Protein AF-0000000080777180 (afdb_homodimer)

Structure (mmCIF, N/CA/C/O backbone):
data_AF-0000000080777180-model_v1
#
loop_
_entity.id
_entity.type
_entity.pdbx_description
1 polymer 'Osmotically inducible protein C'
#
loop_
_atom_site.group_PDB
_atom_site.id
_atom_site.type_symbol
_atom_site.label_atom_id
_atom_site.label_alt_id
_atom_site.label_comp_id
_atom_site.label_asym_id
_atom_site.label_entity_id
_atom_site.label_seq_id
_atom_site.pdbx_PDB_ins_code
_atom_site.Cartn_x
_atom_site.Cartn_y
_atom_site.Cartn_z
_atom_site.occupancy
_atom_site.B_iso_or_equiv
_atom_site.auth_seq_id
_atom_site.auth_comp_id
_atom_site.auth_asym_id
_atom_site.auth_atom_id
_atom_site.pdbx_PDB_model_num
ATOM 1 N N . MET A 1 1 ? 27.5 4.379 0.582 1 30.62 1 MET A N 1
ATOM 2 C CA . MET A 1 1 ? 26.25 3.637 0.702 1 30.62 1 MET A CA 1
ATOM 3 C C . MET A 1 1 ? 26.5 2.195 1.127 1 30.62 1 MET A C 1
ATOM 5 O O . MET A 1 1 ? 27.203 1.454 0.431 1 30.62 1 MET A O 1
ATOM 9 N N . ASN A 1 2 ? 26.734 1.901 2.256 1 38.19 2 ASN A N 1
ATOM 10 C CA . ASN A 1 2 ? 27.078 0.591 2.791 1 38.19 2 ASN A CA 1
ATOM 11 C C . ASN A 1 2 ? 26.094 -0.483 2.338 1 38.19 2 ASN A C 1
ATOM 13 O O . ASN A 1 2 ? 24.938 -0.489 2.762 1 38.19 2 ASN A O 1
ATOM 17 N N . ASP A 1 3 ? 26.312 -0.968 1.176 1 48.16 3 ASP A N 1
ATOM 18 C CA . ASP A 1 3 ? 25.562 -1.993 0.448 1 48.16 3 ASP A CA 1
ATOM 19 C C . ASP A 1 3 ? 25.547 -3.311 1.219 1 48.16 3 ASP A C 1
ATOM 21 O O . ASP A 1 3 ? 26.516 -4.07 1.18 1 48.16 3 ASP A O 1
ATOM 25 N N . ASP A 1 4 ? 25.078 -3.217 2.43 1 57.56 4 ASP A N 1
ATOM 26 C CA . ASP A 1 4 ? 24.875 -4.48 3.135 1 57.56 4 ASP A CA 1
ATOM 27 C C . ASP A 1 4 ? 23.906 -5.387 2.375 1 57.56 4 ASP A C 1
ATOM 29 O O . ASP A 1 4 ? 22.797 -4.98 2.053 1 57.56 4 ASP A O 1
ATOM 33 N N . ILE A 1 5 ? 24.484 -6.402 1.838 1 66.94 5 ILE A N 1
ATOM 34 C CA . ILE A 1 5 ? 23.797 -7.383 1.009 1 66.94 5 ILE A CA 1
ATOM 35 C C . ILE A 1 5 ? 22.516 -7.84 1.709 1 66.94 5 ILE A C 1
ATOM 37 O O . ILE A 1 5 ? 21.594 -8.352 1.064 1 66.94 5 ILE A O 1
ATOM 41 N N . ASN A 1 6 ? 22.438 -7.488 2.979 1 80.31 6 ASN A N 1
ATOM 42 C CA . ASN A 1 6 ? 21.297 -7.988 3.758 1 80.31 6 ASN A CA 1
ATOM 43 C C . ASN A 1 6 ? 20.219 -6.922 3.92 1 80.31 6 ASN A C 1
ATOM 45 O O . ASN A 1 6 ? 19.203 -7.156 4.578 1 80.31 6 ASN A O 1
ATOM 49 N N . SER A 1 7 ? 20.516 -5.801 3.342 1 87.12 7 SER A N 1
ATOM 50 C CA . SER A 1 7 ? 19.516 -4.734 3.459 1 87.12 7 SER A CA 1
ATOM 51 C C . SER A 1 7 ? 19.438 -3.916 2.174 1 87.12 7 SER A C 1
ATOM 53 O O . SER A 1 7 ? 20.422 -3.791 1.444 1 87.12 7 SER A O 1
ATOM 55 N N . PHE A 1 8 ? 18.25 -3.465 1.866 1 91.31 8 PHE A N 1
ATOM 56 C CA . PHE A 1 8 ? 17.984 -2.578 0.738 1 91.31 8 PHE A CA 1
ATOM 57 C C . PHE A 1 8 ? 17.172 -1.37 1.177 1 91.31 8 PHE A C 1
ATOM 59 O O . PHE A 1 8 ? 16.219 -1.505 1.947 1 91.31 8 PHE A O 1
ATOM 66 N N . GLN A 1 9 ? 17.656 -0.182 0.767 1 95.06 9 GLN A N 1
ATOM 67 C CA . GLN A 1 9 ? 16.938 1.044 1.114 1 95.06 9 GLN A CA 1
ATOM 68 C C . GLN A 1 9 ? 16.438 1.759 -0.136 1 95.06 9 GLN A C 1
ATOM 70 O O . GLN A 1 9 ? 17.125 1.794 -1.158 1 95.06 9 GLN A O 1
ATOM 75 N N . LYS A 1 10 ? 15.336 2.277 -0.07 1 96.12 10 LYS A N 1
ATOM 76 C CA . LYS A 1 10 ? 14.734 3.084 -1.127 1 96.12 10 LYS A CA 1
ATOM 77 C C . LYS A 1 10 ? 14.133 4.367 -0.562 1 96.12 10 LYS A C 1
ATOM 79 O O . LYS A 1 10 ? 13.523 4.355 0.505 1 96.12 10 LYS A O 1
ATOM 84 N N . ASN A 1 11 ? 14.289 5.445 -1.334 1 98 11 ASN A N 1
ATOM 85 C CA . ASN A 1 11 ? 13.828 6.75 -0.869 1 98 11 ASN A CA 1
ATOM 86 C C . ASN A 1 11 ? 12.703 7.293 -1.745 1 98 11 ASN A C 1
ATOM 88 O O . ASN A 1 11 ? 12.695 7.07 -2.957 1 98 11 ASN A O 1
ATOM 92 N N . PHE A 1 12 ? 11.797 8.008 -1.146 1 98.75 12 PHE A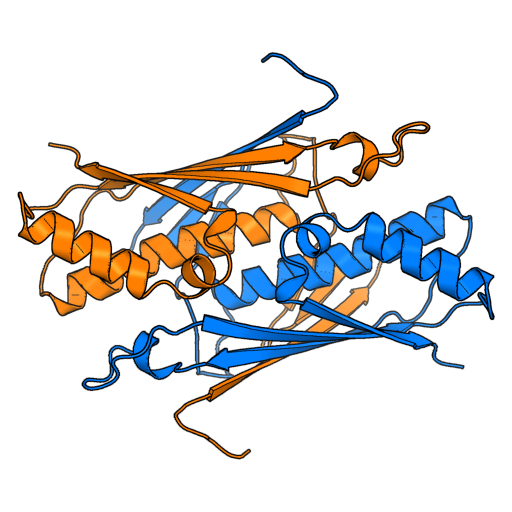 N 1
ATOM 93 C CA . PHE A 1 12 ? 10.695 8.68 -1.813 1 98.75 12 PHE A CA 1
ATOM 94 C C . PHE A 1 12 ? 10.539 10.109 -1.294 1 98.75 12 PHE A C 1
ATOM 96 O O . PHE A 1 12 ? 11.039 10.438 -0.219 1 98.75 12 PHE A O 1
ATOM 103 N N . ARG A 1 13 ? 9.883 10.875 -2.09 1 98.81 13 ARG A N 1
ATOM 104 C CA . ARG A 1 13 ? 9.539 12.242 -1.716 1 98.81 13 ARG A CA 1
ATOM 105 C C . ARG A 1 13 ? 8.102 12.57 -2.092 1 98.81 13 ARG A C 1
ATOM 107 O O . ARG A 1 13 ? 7.605 12.109 -3.127 1 98.81 13 ARG A O 1
ATOM 114 N N . ALA A 1 14 ? 7.406 13.273 -1.201 1 98.94 14 ALA A N 1
ATOM 115 C CA . ALA A 1 14 ? 6.051 13.711 -1.524 1 98.94 14 ALA A CA 1
ATOM 116 C C . ALA A 1 14 ? 5.871 15.195 -1.225 1 98.94 14 ALA A C 1
ATOM 118 O O . ALA A 1 14 ? 6.398 15.703 -0.231 1 98.94 14 ALA A O 1
ATOM 119 N N . ILE A 1 15 ? 5.129 15.867 -2.092 1 98.81 15 ILE A N 1
ATOM 120 C CA . ILE A 1 15 ? 4.828 17.281 -1.889 1 98.81 15 ILE A CA 1
ATOM 121 C C . ILE A 1 15 ? 3.365 17.547 -2.24 1 98.81 15 ILE A C 1
ATOM 123 O O . ILE A 1 15 ? 2.715 16.734 -2.896 1 98.81 15 ILE A O 1
ATOM 127 N N . VAL A 1 16 ? 2.904 18.656 -1.721 1 98.19 16 VAL A N 1
ATOM 128 C CA . VAL A 1 16 ? 1.581 19.125 -2.109 1 98.19 16 VAL A CA 1
ATOM 129 C C . VAL A 1 16 ? 1.71 20.172 -3.217 1 98.19 16 VAL A C 1
ATOM 131 O O . VAL A 1 16 ? 2.482 21.125 -3.094 1 98.19 16 VAL A O 1
ATOM 134 N N . SER A 1 17 ? 1.093 19.938 -4.289 1 94.31 17 SER A N 1
ATOM 135 C CA . SER A 1 17 ? 1.019 20.875 -5.406 1 94.31 17 SER A CA 1
ATOM 136 C C . SER A 1 17 ? -0.418 21.047 -5.883 1 94.31 17 SER A C 1
ATOM 138 O O . SER A 1 17 ? -1.038 20.094 -6.371 1 94.31 17 SER A O 1
ATOM 140 N N . ASP A 1 18 ? -1.025 22.297 -5.836 1 88.38 18 ASP A N 1
ATOM 141 C CA . ASP A 1 18 ? -2.389 22.609 -6.254 1 88.38 18 ASP A CA 1
ATOM 142 C C . ASP A 1 18 ? -3.391 21.656 -5.625 1 88.38 18 ASP A C 1
ATOM 144 O O . ASP A 1 18 ? -4.191 21.031 -6.328 1 88.38 18 ASP A O 1
ATOM 148 N N . ASP A 1 19 ? -3.309 21.297 -4.457 1 86.12 19 ASP A N 1
ATOM 149 C CA . ASP A 1 19 ? -4.215 20.516 -3.629 1 86.12 19 ASP A CA 1
ATOM 150 C C . ASP A 1 19 ? -4.07 19.016 -3.926 1 86.12 19 ASP A C 1
ATOM 152 O O . ASP A 1 19 ? -4.906 18.219 -3.514 1 86.12 19 ASP A O 1
ATOM 156 N N . LEU A 1 20 ? -3.107 18.672 -4.785 1 95 20 LEU A N 1
ATOM 157 C CA . LEU A 1 20 ? -2.742 17.297 -5.062 1 95 20 LEU A CA 1
ATOM 158 C C . LEU A 1 20 ? -1.464 16.906 -4.324 1 95 20 LEU A C 1
ATOM 160 O O . LEU A 1 20 ? -0.594 17.75 -4.098 1 95 20 LEU A O 1
ATOM 164 N N . VAL A 1 21 ? -1.487 15.672 -3.854 1 98.69 21 VAL A N 1
ATOM 165 C CA . VAL A 1 21 ? -0.222 15.148 -3.354 1 98.69 21 VAL A CA 1
ATOM 166 C C . VAL A 1 21 ? 0.527 14.445 -4.484 1 98.69 21 VAL A C 1
ATOM 168 O O . VAL A 1 21 ? -0.012 13.539 -5.125 1 98.69 21 VAL A O 1
ATOM 171 N N . LYS A 1 22 ? 1.707 14.961 -4.809 1 98.81 22 LYS A N 1
ATOM 172 C CA . LYS A 1 22 ? 2.586 14.273 -5.746 1 98.81 22 LYS A CA 1
ATOM 173 C C . LYS A 1 22 ? 3.633 13.438 -5.012 1 98.81 22 LYS A C 1
ATOM 175 O O . LYS A 1 22 ? 4.391 13.969 -4.195 1 98.81 22 LYS A O 1
ATOM 180 N N . VAL A 1 23 ? 3.668 12.125 -5.23 1 98.94 23 VAL A N 1
ATOM 181 C CA . VAL A 1 23 ? 4.652 11.234 -4.621 1 98.94 23 VAL A CA 1
ATOM 182 C C . VAL A 1 23 ? 5.703 10.844 -5.656 1 98.94 23 VAL A C 1
ATOM 184 O O . VAL A 1 23 ? 5.367 10.336 -6.727 1 98.94 23 VAL A O 1
ATOM 187 N N . TYR A 1 24 ? 6.949 11.047 -5.336 1 98.75 24 TYR A N 1
ATOM 188 C CA . TYR A 1 24 ? 8.07 10.805 -6.234 1 98.75 24 TYR A CA 1
ATOM 189 C C . TYR A 1 24 ? 8.867 9.586 -5.801 1 98.75 24 TYR A C 1
ATOM 191 O O . TYR A 1 24 ? 9.227 9.453 -4.629 1 98.75 24 TYR A O 1
ATOM 199 N N . ASN A 1 25 ? 9.078 8.711 -6.805 1 98.06 25 ASN A N 1
ATOM 200 C CA . ASN A 1 25 ? 10.195 7.793 -6.641 1 98.06 25 ASN A CA 1
ATOM 201 C C . ASN A 1 25 ? 11.484 8.367 -7.219 1 98.06 25 ASN A C 1
ATOM 203 O O . ASN A 1 25 ? 11.656 9.586 -7.277 1 98.06 25 ASN A O 1
ATOM 207 N N . GLU A 1 26 ? 12.453 7.566 -7.621 1 96.69 26 GLU A N 1
ATOM 208 C CA . GLU A 1 26 ? 13.742 8.086 -8.07 1 96.69 26 GLU A CA 1
ATOM 209 C C . GLU A 1 26 ? 13.617 8.773 -9.43 1 96.69 26 GLU A C 1
ATOM 211 O O . GLU A 1 26 ? 14.438 9.633 -9.773 1 96.69 26 GLU A O 1
ATOM 216 N N . LYS A 1 27 ? 12.562 8.422 -10.141 1 97.31 27 LYS A N 1
ATOM 217 C CA . LYS A 1 27 ? 12.57 8.82 -11.547 1 97.31 27 LYS A CA 1
ATOM 218 C C . LYS A 1 27 ? 11.273 9.523 -11.93 1 97.31 27 LYS A C 1
ATOM 220 O O . LYS A 1 27 ? 11.266 10.383 -12.812 1 97.31 27 LYS A O 1
ATOM 225 N N . SER A 1 28 ? 10.242 9.234 -11.266 1 98.38 28 SER A N 1
ATOM 226 C CA . SER A 1 28 ? 8.93 9.719 -11.68 1 98.38 28 SER A CA 1
ATOM 227 C C . SER A 1 28 ? 8.039 9.992 -10.477 1 98.38 28 SER A C 1
ATOM 229 O O . SER A 1 28 ? 8.477 9.867 -9.328 1 98.38 28 SER A O 1
ATOM 231 N N . CYS A 1 29 ? 6.758 10.484 -10.734 1 98.44 29 CYS A N 1
ATOM 232 C CA . CYS A 1 29 ? 5.824 10.734 -9.641 1 98.44 29 CYS A CA 1
ATOM 233 C C . CYS A 1 29 ? 4.41 10.305 -10.016 1 98.44 29 CYS A C 1
ATOM 235 O O . CYS A 1 29 ? 4.129 10.055 -11.188 1 98.44 29 CYS A O 1
ATOM 237 N N . ILE A 1 30 ? 3.602 10.094 -9.023 1 98.44 30 ILE A N 1
ATOM 238 C CA . ILE A 1 30 ? 2.172 9.883 -9.227 1 98.44 30 ILE A CA 1
ATOM 239 C C . ILE A 1 30 ? 1.382 10.906 -8.414 1 98.44 30 ILE A C 1
ATOM 241 O O . ILE A 1 30 ? 1.791 11.289 -7.312 1 98.44 30 ILE A O 1
ATOM 245 N N . PRO A 1 31 ? 0.31 11.359 -9.016 1 98.5 31 PRO A N 1
ATOM 246 C CA . PRO A 1 31 ? -0.595 12.242 -8.273 1 98.5 31 PRO A CA 1
ATOM 247 C C . PRO A 1 31 ? -1.634 11.469 -7.461 1 98.5 31 PRO A C 1
ATOM 249 O O . PRO A 1 31 ? -2.137 10.438 -7.918 1 98.5 31 PRO A O 1
ATOM 252 N N . VAL A 1 32 ? -1.928 11.906 -6.27 1 98.56 32 VAL A N 1
ATOM 253 C CA . VAL A 1 32 ? -2.992 11.367 -5.43 1 98.56 32 VAL A CA 1
ATOM 254 C C . VAL A 1 32 ? -3.855 12.508 -4.891 1 98.56 32 VAL A C 1
ATOM 256 O O . VAL A 1 32 ? -3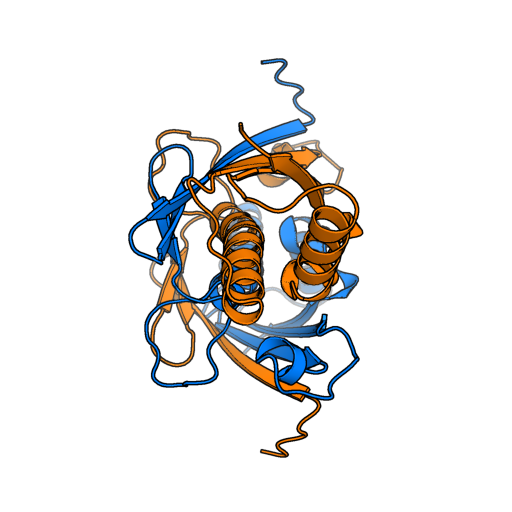.35 13.422 -4.234 1 98.56 32 VAL A O 1
ATOM 259 N N . ASP A 1 33 ? -5.16 12.445 -5.133 1 97.75 33 ASP A N 1
ATOM 260 C CA . ASP A 1 33 ? -5.988 13.602 -4.809 1 97.75 33 ASP A CA 1
ATOM 261 C C . ASP A 1 33 ? -6.898 13.312 -3.615 1 97.75 33 ASP A C 1
ATOM 263 O O . ASP A 1 33 ? -7.539 14.219 -3.08 1 97.75 33 ASP A O 1
ATOM 267 N N . SER A 1 34 ? -6.965 12.016 -3.275 1 96.56 34 SER A N 1
ATOM 268 C CA . SER A 1 34 ? -7.816 11.648 -2.148 1 96.56 34 SER A CA 1
ATOM 269 C C . SER A 1 34 ? -7.316 10.383 -1.469 1 96.56 34 SER A C 1
ATOM 271 O O . SER A 1 34 ? -6.68 9.539 -2.105 1 96.56 34 SER A O 1
ATOM 273 N N . SER A 1 35 ? -7.613 10.336 -0.159 1 95.81 35 SER A N 1
ATOM 274 C CA . SER A 1 35 ? -7.227 9.148 0.595 1 95.81 35 SER A CA 1
ATOM 275 C C . SER A 1 35 ? -8.141 7.969 0.278 1 95.81 35 SER A C 1
ATOM 277 O O . SER A 1 35 ? -7.672 6.832 0.161 1 95.81 35 SER A O 1
ATOM 279 N N . ILE A 1 36 ? -9.453 8.281 0.174 1 94.81 36 ILE A N 1
ATOM 280 C CA . ILE A 1 36 ? -10.5 7.297 -0.101 1 94.81 36 ILE A CA 1
ATOM 281 C C . ILE A 1 36 ? -11.633 7.957 -0.876 1 94.81 36 ILE A C 1
ATOM 283 O O . ILE A 1 36 ? -11.836 9.172 -0.784 1 94.81 36 ILE A O 1
ATOM 287 N N . SER A 1 37 ? -12.289 7.145 -1.666 1 93.31 37 SER A N 1
ATOM 288 C CA . SER A 1 37 ? -13.484 7.617 -2.352 1 93.31 37 SER A CA 1
ATOM 289 C C . SER A 1 37 ? -14.641 6.637 -2.189 1 93.31 37 SER A C 1
ATOM 291 O O . SER A 1 37 ? -14.453 5.426 -2.32 1 93.31 37 SER A O 1
ATOM 293 N N . PHE A 1 38 ? -15.82 7.199 -1.919 1 88.5 38 PHE A N 1
ATOM 294 C CA . PHE A 1 38 ? -17.031 6.402 -1.81 1 88.5 38 PHE A CA 1
ATOM 295 C C . PHE A 1 38 ? -17.844 6.484 -3.092 1 88.5 38 PHE A C 1
ATOM 297 O O . PHE A 1 38 ? -18.938 5.906 -3.178 1 88.5 38 PHE A O 1
ATOM 304 N N . ASP A 1 39 ? -17.297 7.25 -4.023 1 91.25 39 ASP A N 1
ATOM 305 C CA . ASP A 1 39 ? -17.875 7.379 -5.359 1 91.25 39 ASP A CA 1
ATOM 306 C C . ASP A 1 39 ? -17.359 6.285 -6.289 1 91.25 39 ASP A C 1
ATOM 308 O O . ASP A 1 39 ? -16.203 6.316 -6.715 1 91.25 39 ASP A O 1
ATOM 312 N N . SER A 1 40 ? -18.203 5.371 -6.703 1 91.94 40 SER A N 1
ATOM 313 C CA . SER A 1 40 ? -17.812 4.234 -7.535 1 91.94 40 SER A CA 1
ATOM 314 C C . SER A 1 40 ? -17.438 4.68 -8.945 1 91.94 40 SER A C 1
ATOM 316 O O . SER A 1 40 ? -16.875 3.906 -9.719 1 91.94 40 SER A O 1
ATOM 318 N N . GLU A 1 41 ? -17.781 5.898 -9.289 1 95.19 41 GLU A N 1
ATOM 319 C CA . GLU A 1 41 ? -17.5 6.395 -10.633 1 95.19 41 GLU A CA 1
ATOM 320 C C . GLU A 1 41 ? -16.125 7.078 -10.68 1 95.19 41 GLU A C 1
ATOM 322 O O . GLU A 1 41 ? -15.664 7.465 -11.758 1 95.19 41 GLU A O 1
ATOM 327 N N . LYS A 1 42 ? -15.477 7.215 -9.586 1 95.81 42 LYS A N 1
ATOM 328 C CA . LYS A 1 42 ? -14.172 7.859 -9.562 1 95.81 42 LYS A CA 1
ATOM 329 C C . LYS A 1 42 ? -13.133 7.027 -10.312 1 95.81 42 LYS A C 1
ATOM 331 O O . LYS A 1 42 ? -12.945 5.844 -10.016 1 95.81 42 LYS A O 1
ATOM 336 N N . GLU A 1 43 ? -12.398 7.695 -11.227 1 96.94 43 GLU A N 1
ATOM 337 C CA . GLU A 1 43 ? -11.43 6.996 -12.055 1 96.94 43 GLU A CA 1
ATOM 338 C C . GLU A 1 43 ? -10.039 7.004 -11.414 1 96.94 43 GLU A C 1
ATOM 340 O O . GLU A 1 43 ? -9.32 6.008 -11.469 1 96.94 43 GLU A O 1
ATOM 345 N N . GLU A 1 44 ? -9.703 8.141 -10.82 1 97.56 44 GLU A N 1
ATOM 346 C CA . GLU A 1 44 ? -8.375 8.305 -10.242 1 97.56 44 GLU A CA 1
ATOM 347 C C . GLU A 1 44 ? -8.18 7.391 -9.031 1 97.56 44 GLU A C 1
ATOM 349 O O . GLU A 1 44 ? -9.094 7.238 -8.211 1 97.56 44 GLU A O 1
ATOM 354 N N . PHE A 1 45 ? -7.117 6.773 -8.977 1 98.5 45 PHE A N 1
ATOM 355 C CA . PHE A 1 45 ? -6.805 5.91 -7.848 1 98.5 45 PHE A CA 1
ATOM 356 C C . PHE A 1 45 ? -6.539 6.734 -6.594 1 98.5 45 PHE A C 1
ATOM 358 O O . PHE A 1 45 ? -5.855 7.758 -6.652 1 98.5 45 PHE A O 1
ATOM 365 N N . THR A 1 46 ? -7.066 6.293 -5.496 1 98 46 THR A N 1
ATOM 366 C CA . THR A 1 46 ? -6.863 6.906 -4.188 1 98 46 THR A CA 1
ATOM 367 C C . THR A 1 46 ? -5.707 6.238 -3.447 1 98 46 THR A C 1
ATOM 369 O O . THR A 1 46 ? -5.148 5.25 -3.924 1 98 46 THR A O 1
ATOM 372 N N . SER A 1 47 ? -5.309 6.82 -2.264 1 98.44 47 SER A N 1
ATOM 373 C CA . SER A 1 47 ? -4.289 6.18 -1.437 1 98.44 47 SER A CA 1
ATOM 374 C C . SER A 1 47 ? -4.648 4.727 -1.143 1 98.44 47 SER A C 1
ATOM 376 O O . SER A 1 47 ? -3.812 3.834 -1.288 1 98.44 47 SER A O 1
ATOM 378 N N . ILE A 1 48 ? -5.879 4.457 -0.802 1 98.19 48 ILE A N 1
ATOM 379 C CA . ILE A 1 48 ? -6.34 3.119 -0.449 1 98.19 48 ILE A CA 1
ATOM 380 C C . ILE A 1 48 ? -6.285 2.215 -1.678 1 98.19 48 ILE A C 1
ATOM 382 O O . ILE A 1 48 ? -5.926 1.039 -1.576 1 98.19 48 ILE A O 1
ATOM 386 N N . ASP A 1 49 ? -6.668 2.77 -2.867 1 98.75 49 ASP A N 1
ATOM 387 C CA . ASP A 1 49 ? -6.574 1.996 -4.102 1 98.75 49 ASP A CA 1
ATOM 388 C C . ASP A 1 49 ? -5.137 1.544 -4.355 1 98.75 49 ASP A C 1
ATOM 390 O O . ASP A 1 49 ? -4.898 0.39 -4.719 1 98.75 49 ASP A O 1
ATOM 394 N N . PHE A 1 50 ? -4.207 2.439 -4.195 1 98.94 50 PHE A N 1
ATOM 395 C CA . PHE A 1 50 ? -2.801 2.102 -4.398 1 98.94 50 PHE A CA 1
ATOM 396 C C . PHE A 1 50 ? -2.342 1.07 -3.373 1 98.94 50 PHE A C 1
ATOM 398 O O . PHE A 1 50 ? -1.562 0.172 -3.697 1 98.94 50 PHE A O 1
ATOM 405 N N . PHE A 1 51 ? -2.77 1.178 -2.141 1 98.88 51 PHE A N 1
ATOM 406 C CA . PHE A 1 51 ? -2.418 0.256 -1.067 1 98.88 51 PHE A CA 1
ATOM 407 C C . PHE A 1 51 ? -2.818 -1.17 -1.426 1 98.88 51 PHE A C 1
ATOM 409 O O . PHE A 1 51 ? -1.979 -2.072 -1.438 1 98.88 51 PHE A O 1
ATOM 416 N N . VAL A 1 52 ? -4.07 -1.356 -1.833 1 98.88 52 VAL A N 1
ATOM 417 C CA . VAL A 1 52 ? -4.582 -2.676 -2.191 1 98.88 52 VAL A CA 1
ATOM 418 C C . VAL A 1 52 ? -3.896 -3.168 -3.463 1 98.88 52 VAL A C 1
ATOM 420 O O . VAL A 1 52 ? -3.512 -4.336 -3.559 1 98.88 52 VAL A O 1
ATOM 423 N N . SER A 1 53 ? -3.73 -2.291 -4.469 1 98.94 53 SER A N 1
ATOM 424 C CA . SER A 1 53 ? -3.098 -2.656 -5.734 1 98.94 53 SER A CA 1
ATOM 425 C C . SER A 1 53 ? -1.687 -3.189 -5.512 1 98.94 53 SER A C 1
ATOM 427 O O . SER A 1 53 ? -1.256 -4.125 -6.191 1 98.94 53 SER A O 1
ATOM 429 N N . SER A 1 54 ? -0.942 -2.547 -4.594 1 98.88 54 SER A N 1
ATOM 430 C CA . SER A 1 54 ? 0.421 -2.977 -4.301 1 98.88 54 SER A CA 1
ATOM 431 C C . SER A 1 54 ? 0.449 -4.402 -3.764 1 98.88 54 SER A C 1
ATOM 433 O O . SER A 1 54 ? 1.271 -5.215 -4.188 1 98.88 54 SER A O 1
ATOM 435 N N . ILE A 1 55 ? -0.461 -4.73 -2.887 1 98.81 55 ILE A N 1
ATOM 436 C CA . ILE A 1 55 ? -0.513 -6.027 -2.217 1 98.81 55 ILE A CA 1
ATOM 437 C C . ILE A 1 55 ? -0.843 -7.117 -3.23 1 98.81 55 ILE A C 1
ATOM 439 O O . ILE A 1 55 ? -0.108 -8.102 -3.355 1 98.81 55 ILE A O 1
ATOM 443 N N . VAL A 1 56 ? -1.919 -6.957 -4.008 1 98.94 56 VAL A N 1
ATOM 444 C CA . VAL A 1 56 ? -2.383 -8.023 -4.891 1 98.94 56 VAL A CA 1
ATOM 445 C C . VAL A 1 56 ? -1.435 -8.164 -6.078 1 98.94 56 VAL A C 1
ATOM 447 O O . VAL A 1 56 ? -1.167 -9.273 -6.543 1 98.94 56 VAL A O 1
ATOM 450 N N . SER A 1 57 ? -0.94 -7.023 -6.586 1 98.81 57 SER A N 1
ATOM 451 C CA . SER A 1 57 ? -0.008 -7.125 -7.703 1 98.81 57 SER A CA 1
ATOM 452 C C . SER A 1 57 ? 1.27 -7.852 -7.293 1 98.81 57 SER A C 1
ATOM 454 O O . SER A 1 57 ? 1.809 -8.648 -8.062 1 98.81 57 SER A O 1
ATOM 456 N N . GLU A 1 58 ? 1.809 -7.566 -6.105 1 98 58 GLU A N 1
ATOM 457 C CA . GLU A 1 58 ? 3.014 -8.273 -5.684 1 98 58 GLU A CA 1
ATOM 458 C C . GLU A 1 58 ? 2.77 -9.773 -5.594 1 98 58 GLU A C 1
ATOM 460 O O . GLU A 1 58 ? 3.625 -10.57 -5.977 1 98 58 GLU A O 1
ATOM 465 N N . LEU A 1 59 ? 1.636 -10.148 -4.973 1 98.38 59 LEU A N 1
ATOM 466 C CA . LEU A 1 59 ? 1.294 -11.562 -4.852 1 98.38 59 LEU A CA 1
ATOM 467 C C . LEU A 1 59 ? 1.312 -12.242 -6.219 1 98.38 59 LEU A C 1
ATOM 469 O O . LEU A 1 59 ? 1.962 -13.281 -6.391 1 98.38 59 LEU A O 1
ATOM 473 N N . ILE A 1 60 ? 0.653 -11.68 -7.191 1 98.5 60 ILE A N 1
ATOM 474 C CA . ILE A 1 60 ? 0.531 -12.273 -8.516 1 98.5 60 ILE A CA 1
ATOM 475 C C . ILE A 1 60 ? 1.896 -12.297 -9.195 1 98.5 60 ILE A C 1
ATOM 477 O O . ILE A 1 60 ? 2.277 -13.305 -9.805 1 98.5 60 ILE A O 1
ATOM 481 N N . LEU A 1 61 ? 2.637 -11.219 -9.094 1 97.19 61 LEU A N 1
ATOM 482 C CA . LEU A 1 61 ? 3.959 -11.164 -9.703 1 97.19 61 LEU A CA 1
ATOM 483 C C . LEU A 1 61 ? 4.891 -12.203 -9.086 1 97.19 61 LEU A C 1
ATOM 485 O O . LEU A 1 61 ? 5.699 -12.812 -9.789 1 97.19 61 LEU A O 1
ATOM 489 N N . THR A 1 62 ? 4.848 -12.383 -7.781 1 96.12 62 THR A N 1
ATOM 490 C CA . THR A 1 62 ? 5.641 -13.406 -7.117 1 96.12 62 THR A CA 1
ATOM 491 C C . THR A 1 62 ? 5.242 -14.797 -7.602 1 96.12 62 THR A C 1
ATOM 493 O O . THR A 1 62 ? 6.105 -15.641 -7.852 1 96.12 62 THR A O 1
ATOM 496 N N . MET A 1 63 ? 3.906 -15.016 -7.73 1 96.81 63 MET A N 1
ATOM 497 C CA . MET A 1 63 ? 3.439 -16.281 -8.273 1 96.81 63 MET A CA 1
ATOM 498 C C . MET A 1 63 ? 4.086 -16.562 -9.625 1 96.81 63 MET A C 1
ATOM 500 O O . MET A 1 63 ? 4.586 -17.672 -9.867 1 96.81 63 MET A O 1
ATOM 504 N N . MET A 1 64 ? 4.062 -15.578 -10.438 1 95.88 64 MET A N 1
ATOM 505 C CA . MET A 1 64 ? 4.613 -15.727 -11.781 1 95.88 64 MET A CA 1
ATOM 506 C C . MET A 1 64 ? 6.117 -15.984 -11.727 1 95.88 64 MET A C 1
ATOM 508 O O . MET A 1 64 ? 6.633 -16.828 -12.469 1 95.88 64 MET A O 1
ATOM 512 N N . ARG A 1 65 ? 6.805 -15.32 -10.906 1 94 65 ARG A N 1
ATOM 513 C CA . ARG A 1 65 ? 8.25 -15.477 -10.773 1 94 65 ARG A CA 1
ATOM 514 C C . ARG A 1 65 ? 8.602 -16.875 -10.266 1 94 65 ARG A C 1
ATOM 516 O O . ARG A 1 65 ? 9.508 -17.516 -10.789 1 94 65 ARG A O 1
ATOM 523 N N . VAL A 1 66 ? 7.969 -17.297 -9.203 1 93.94 66 VAL A N 1
ATOM 524 C CA . VAL A 1 66 ? 8.242 -18.609 -8.625 1 93.94 66 VAL A CA 1
ATOM 525 C C . VAL A 1 66 ? 7.922 -19.688 -9.648 1 93.94 66 VAL A C 1
ATOM 527 O O . VAL A 1 66 ? 8.672 -20.656 -9.781 1 93.94 66 VAL A O 1
ATOM 530 N N . ALA A 1 67 ? 6.805 -19.578 -10.391 1 94.75 67 ALA A N 1
ATOM 531 C CA . ALA A 1 67 ? 6.453 -20.531 -11.43 1 94.75 67 ALA A CA 1
ATOM 532 C C . ALA A 1 67 ? 7.543 -20.625 -12.5 1 94.75 67 ALA A C 1
ATOM 534 O O . ALA A 1 67 ? 7.938 -21.719 -12.906 1 94.75 67 ALA A O 1
ATOM 535 N N . LYS A 1 68 ? 7.98 -19.469 -12.898 1 92.75 68 LYS A N 1
ATOM 536 C CA . LYS A 1 68 ? 9.031 -19.422 -13.906 1 92.75 68 LYS A CA 1
ATOM 537 C C . LYS A 1 68 ? 10.297 -20.125 -13.422 1 92.75 68 LYS A C 1
ATOM 539 O O . LYS A 1 68 ? 10.914 -20.891 -14.172 1 92.75 68 LYS A O 1
ATOM 544 N N . LYS A 1 69 ? 10.695 -19.906 -12.258 1 91.12 69 LYS A N 1
ATOM 545 C CA . LYS A 1 69 ? 11.867 -20.547 -11.672 1 91.12 69 LYS A CA 1
ATOM 546 C C . LYS A 1 69 ? 11.711 -22.062 -11.664 1 91.12 69 LYS A C 1
ATOM 548 O O . LYS A 1 69 ? 12.695 -22.797 -11.82 1 91.12 69 LYS A O 1
ATOM 553 N N . ARG A 1 70 ? 10.531 -22.469 -11.492 1 91 70 ARG A N 1
ATOM 554 C CA . ARG A 1 70 ? 10.242 -23.891 -11.438 1 91 70 ARG A CA 1
ATOM 555 C C . ARG A 1 70 ? 9.961 -24.453 -12.828 1 91 70 ARG A C 1
ATOM 557 O O . ARG A 1 70 ? 9.523 -25.594 -12.969 1 91 70 ARG A O 1
ATOM 564 N N . ASN A 1 71 ? 10.125 -23.641 -13.781 1 92.69 71 ASN A N 1
ATOM 565 C CA . ASN A 1 71 ? 9.93 -24 -15.18 1 92.69 71 ASN A CA 1
ATOM 566 C C . ASN A 1 71 ? 8.492 -24.453 -15.445 1 92.69 71 ASN A C 1
ATOM 568 O O . ASN A 1 71 ? 8.273 -25.469 -16.094 1 92.69 71 ASN A O 1
ATOM 572 N N . THR A 1 72 ? 7.609 -23.844 -14.805 1 92.44 72 THR A N 1
ATOM 573 C CA . THR A 1 72 ? 6.184 -24.062 -15.023 1 92.44 72 THR A CA 1
ATOM 574 C C . THR A 1 72 ? 5.496 -22.766 -15.43 1 92.44 72 THR A C 1
ATOM 576 O O . THR A 1 72 ? 6.059 -21.688 -15.266 1 92.44 72 THR A O 1
ATOM 579 N N . ILE A 1 73 ? 4.305 -22.969 -16.062 1 89.5 73 ILE A N 1
ATOM 580 C CA . ILE A 1 73 ? 3.535 -21.797 -16.469 1 89.5 73 ILE A CA 1
ATOM 581 C C . ILE A 1 73 ? 2.156 -21.828 -15.82 1 89.5 73 ILE A C 1
ATOM 583 O O . ILE A 1 73 ? 1.507 -22.875 -15.773 1 89.5 73 ILE A O 1
ATOM 587 N N . LEU A 1 74 ? 1.822 -20.719 -15.258 1 94.31 74 LEU A N 1
ATOM 588 C CA . LEU A 1 74 ? 0.458 -20.531 -14.773 1 94.31 74 LEU A CA 1
ATOM 589 C C . LEU A 1 74 ? -0.402 -19.844 -15.82 1 94.31 74 LEU A C 1
ATOM 591 O O . LEU A 1 74 ? 0.09 -19 -16.578 1 94.31 74 LEU A O 1
ATOM 595 N N . GLN A 1 75 ? -1.601 -20.281 -15.891 1 94.19 75 GLN A N 1
ATOM 596 C CA . GLN A 1 75 ? -2.496 -19.656 -16.859 1 94.19 75 GLN A CA 1
ATOM 597 C C . GLN A 1 75 ? -3.727 -19.078 -16.172 1 94.19 75 GLN A C 1
ATOM 599 O O . GLN A 1 75 ? -4.094 -19.5 -15.07 1 94.19 75 GLN A O 1
ATOM 604 N N . ASP A 1 76 ? -4.328 -18.047 -16.844 1 96.06 76 ASP A N 1
ATOM 605 C CA . ASP A 1 76 ? -5.629 -17.484 -16.484 1 96.06 76 ASP A CA 1
ATOM 606 C C . ASP A 1 76 ? -5.66 -17.062 -15.016 1 96.06 76 ASP A C 1
ATOM 608 O O . ASP A 1 76 ? -6.586 -17.406 -14.281 1 96.06 76 ASP A O 1
ATOM 612 N N . ILE A 1 77 ? -4.617 -16.406 -14.602 1 98.12 77 ILE A N 1
ATOM 613 C CA . ILE A 1 77 ? -4.566 -15.938 -13.227 1 98.12 77 ILE A CA 1
ATOM 614 C C . ILE A 1 77 ? -5.539 -14.773 -13.047 1 98.12 77 ILE A C 1
ATOM 616 O O . ILE A 1 77 ? -5.531 -13.82 -13.828 1 98.12 77 ILE A O 1
ATOM 620 N N . GLU A 1 78 ? -6.395 -14.812 -12.055 1 98.5 78 GLU A N 1
ATOM 621 C CA . GLU A 1 78 ? -7.32 -13.758 -11.656 1 98.5 78 GLU A CA 1
ATOM 622 C C . GLU A 1 78 ? -7.438 -13.68 -10.141 1 98.5 78 GLU A C 1
ATOM 624 O O . GLU A 1 78 ? -7.555 -14.703 -9.461 1 98.5 78 GLU A O 1
ATOM 629 N N . ALA A 1 79 ? -7.371 -12.5 -9.617 1 98.88 79 ALA A N 1
ATOM 630 C CA . ALA A 1 79 ? -7.578 -12.289 -8.188 1 98.88 79 ALA A CA 1
ATOM 631 C C . ALA A 1 79 ? -8.789 -11.391 -7.93 1 98.88 79 ALA A C 1
ATOM 633 O O . ALA A 1 79 ? -8.984 -10.398 -8.633 1 98.88 79 ALA A O 1
ATOM 634 N N . LYS A 1 80 ? -9.57 -11.742 -7.035 1 98.88 80 LYS A N 1
ATOM 635 C CA . LYS A 1 80 ? -10.625 -10.914 -6.461 1 98.88 80 LYS A CA 1
ATOM 636 C C . LYS A 1 80 ? -10.273 -10.484 -5.039 1 98.88 80 LYS A C 1
ATOM 638 O O . LYS A 1 80 ? -9.938 -11.312 -4.199 1 98.88 80 LYS A O 1
ATOM 643 N N . VAL A 1 81 ? -10.352 -9.195 -4.84 1 98.88 81 VAL A N 1
ATOM 644 C CA . VAL A 1 81 ? -9.938 -8.656 -3.547 1 98.88 81 VAL A CA 1
ATOM 645 C C . VAL A 1 81 ? -11.109 -7.945 -2.883 1 98.88 81 VAL A C 1
ATOM 647 O O . VAL A 1 81 ? -11.781 -7.125 -3.51 1 98.88 81 VAL A O 1
ATOM 650 N N . ASN A 1 82 ? -11.336 -8.25 -1.672 1 98.62 82 ASN A N 1
ATOM 651 C CA . ASN A 1 82 ? -12.297 -7.551 -0.83 1 98.62 82 ASN A CA 1
ATOM 652 C C . ASN A 1 82 ? -11.617 -6.84 0.333 1 98.62 82 ASN A C 1
ATOM 654 O O . ASN A 1 82 ? -10.945 -7.473 1.147 1 98.62 82 ASN A O 1
ATOM 658 N N . LEU A 1 83 ? -11.742 -5.543 0.348 1 98.19 83 LEU A N 1
ATOM 659 C CA . LEU A 1 83 ? -11.242 -4.711 1.438 1 98.19 83 LEU A CA 1
ATOM 660 C C . LEU A 1 83 ? -12.367 -4.348 2.404 1 98.19 83 LEU A C 1
ATOM 662 O O . LEU A 1 83 ? -13.406 -3.838 1.989 1 98.19 83 LEU A O 1
ATOM 666 N N . ASP A 1 84 ? -12.125 -4.629 3.67 1 97 84 ASP A N 1
ATOM 667 C CA . ASP A 1 84 ? -13.086 -4.289 4.719 1 97 84 ASP A CA 1
ATOM 668 C C . ASP A 1 84 ? -12.5 -3.242 5.668 1 97 84 ASP A C 1
ATOM 670 O O . ASP A 1 84 ? -11.453 -3.465 6.281 1 97 84 ASP A O 1
ATOM 674 N N . ILE A 1 85 ? -13.172 -2.109 5.809 1 95.31 85 ILE A N 1
ATOM 675 C CA . ILE A 1 85 ? -12.742 -1.021 6.68 1 95.31 85 ILE A CA 1
ATOM 676 C C . ILE A 1 85 ? -13.75 -0.829 7.805 1 95.31 85 ILE A C 1
ATOM 678 O O . ILE A 1 85 ? -14.961 -0.75 7.559 1 95.31 85 ILE A O 1
ATOM 682 N N . ASP A 1 86 ? -13.25 -0.711 8.992 1 91.94 86 ASP A N 1
ATOM 683 C CA . ASP A 1 86 ? -14.094 -0.406 10.148 1 91.94 86 ASP A CA 1
ATOM 684 C C . ASP A 1 86 ? -14.227 1.103 10.344 1 91.94 86 ASP A C 1
ATOM 686 O O . ASP A 1 86 ? -13.266 1.847 10.156 1 91.94 86 ASP A O 1
ATOM 690 N N . ASN A 1 87 ? -15.422 1.617 10.727 1 87.31 87 ASN A N 1
ATOM 691 C CA . ASN A 1 87 ? -15.742 2.984 11.125 1 87.31 87 ASN A CA 1
ATOM 692 C C 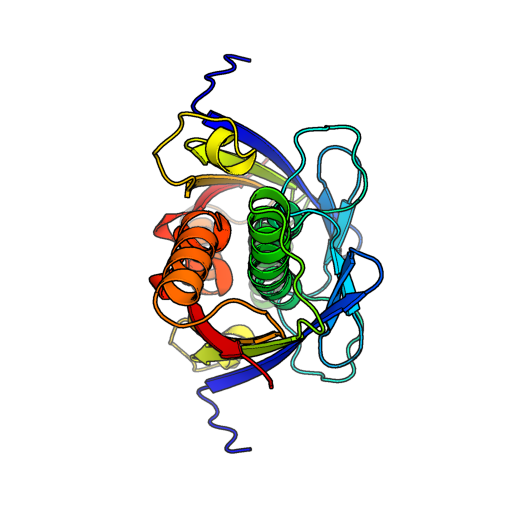. ASN A 1 87 ? -15.312 3.994 10.062 1 87.31 87 ASN A C 1
ATOM 694 O O . ASN A 1 87 ? -14.625 4.969 10.375 1 87.31 87 ASN A O 1
ATOM 698 N N . PRO A 1 88 ? -15.797 3.771 8.812 1 82.75 88 PRO A N 1
ATOM 699 C CA . PRO A 1 88 ? -15.352 4.625 7.707 1 82.75 88 PRO A CA 1
ATOM 700 C C . PRO A 1 88 ? -15.781 6.082 7.875 1 82.75 88 PRO A C 1
ATOM 702 O O . PRO A 1 88 ? -15.148 6.984 7.324 1 82.75 88 PRO A O 1
ATOM 705 N N . MET A 1 89 ? -16.781 6.344 8.656 1 76.5 89 MET A N 1
ATOM 706 C CA . MET A 1 89 ? -17.328 7.684 8.812 1 76.5 89 MET A CA 1
ATOM 707 C C . MET A 1 89 ? -16.375 8.578 9.594 1 76.5 89 MET A C 1
ATOM 709 O O . MET A 1 89 ? -16.469 9.805 9.531 1 76.5 89 MET A O 1
ATOM 713 N N . TYR A 1 90 ? -15.578 7.902 10.32 1 75.31 90 TYR A N 1
ATOM 714 C CA . TYR A 1 90 ? -14.562 8.656 11.047 1 75.31 90 TYR A CA 1
ATOM 715 C C . TYR A 1 90 ? -13.648 9.406 10.086 1 75.31 90 TYR A C 1
ATOM 717 O O . TYR A 1 90 ? -13.195 10.516 10.391 1 75.31 90 TYR A O 1
ATOM 725 N N . LEU A 1 91 ? -13.539 8.812 8.938 1 74.75 91 LEU A N 1
ATOM 726 C CA . LEU A 1 91 ? -12.68 9.414 7.93 1 74.75 91 LEU A CA 1
ATOM 727 C C . LEU A 1 91 ? -13.336 10.648 7.312 1 74.75 91 LEU A C 1
ATOM 729 O O . LEU A 1 91 ? -12.641 11.539 6.82 1 74.75 91 LEU A O 1
ATOM 733 N N . LEU A 1 92 ? -14.609 10.602 7.293 1 69.69 92 LEU A N 1
ATOM 734 C CA . LEU A 1 92 ? -15.375 11.672 6.664 1 69.69 92 LEU A CA 1
ATOM 735 C C . LEU A 1 92 ? -15.711 12.766 7.676 1 69.69 92 LEU A C 1
ATOM 737 O O . LEU A 1 92 ? -16.422 13.719 7.352 1 69.69 92 LEU A O 1
ATOM 741 N N . ASN A 1 93 ? -15.055 12.742 8.727 1 63.41 93 ASN A N 1
ATOM 742 C CA . ASN A 1 93 ? -15.227 13.727 9.781 1 63.41 93 ASN A CA 1
ATOM 743 C C . ASN A 1 93 ? -16.688 13.883 10.172 1 63.41 93 ASN A C 1
ATOM 745 O O . ASN A 1 93 ? -17.156 14.992 10.43 1 63.41 93 ASN A O 1
ATOM 749 N N . VAL A 1 94 ? -17.375 12.883 9.953 1 56.22 94 VAL A N 1
ATOM 750 C CA . VAL A 1 94 ? -18.75 13.031 10.422 1 56.22 94 VAL A CA 1
ATOM 751 C C . VAL A 1 94 ? -18.781 13.078 11.953 1 56.22 94 VAL A C 1
ATOM 753 O O . VAL A 1 94 ? -18.094 12.281 12.609 1 56.22 94 VAL A O 1
ATOM 756 N N . ILE A 1 95 ? -19.25 14.109 12.414 1 56.88 95 ILE A N 1
ATOM 757 C CA . ILE A 1 95 ? -19.359 14.422 13.836 1 56.88 95 ILE A CA 1
ATOM 758 C C . ILE A 1 95 ? -19.938 13.227 14.586 1 56.88 95 ILE A C 1
ATOM 760 O O . ILE A 1 95 ? -20.891 12.594 14.117 1 56.88 95 ILE A O 1
ATOM 764 N N . GLY A 1 96 ? -19.203 12.844 15.766 1 57.53 96 GLY A N 1
ATOM 765 C CA . GLY A 1 96 ? -19.766 11.875 16.703 1 57.53 96 GLY A CA 1
ATOM 766 C C . GLY A 1 96 ? -19.062 10.531 16.641 1 57.53 96 GLY A C 1
ATOM 767 O O . GLY A 1 96 ? -19.359 9.641 17.438 1 57.53 96 GLY A O 1
ATOM 768 N N . PHE A 1 97 ? -18.344 10.406 15.648 1 57.88 97 PHE A N 1
ATOM 769 C CA . PHE A 1 97 ? -17.734 9.078 15.617 1 57.88 97 PHE A CA 1
ATOM 770 C C . PHE A 1 97 ? -16.359 9.102 16.266 1 57.88 97 PHE A C 1
ATOM 772 O O . PHE A 1 97 ? -15.555 9.984 16 1 57.88 97 PHE A O 1
ATOM 779 N N . GLU A 1 98 ? -16.281 8.328 17.297 1 64.56 98 GLU A N 1
ATOM 780 C CA . GLU A 1 98 ? -15.109 8.406 18.172 1 64.56 98 GLU A CA 1
ATOM 781 C C . GLU A 1 98 ? -14.109 7.301 17.859 1 64.56 98 GLU A C 1
ATOM 783 O O . GLU A 1 98 ? -12.945 7.375 18.25 1 64.56 98 GLU A O 1
ATOM 788 N N . ASP A 1 99 ? -14.523 6.402 17.047 1 76 99 ASP A N 1
ATOM 789 C CA . ASP A 1 99 ? -13.57 5.301 16.938 1 76 99 ASP A CA 1
ATOM 790 C C . ASP A 1 99 ? -12.688 5.457 15.703 1 76 99 ASP A C 1
ATOM 792 O O . ASP A 1 99 ? -13.164 5.859 14.641 1 76 99 ASP A O 1
ATOM 796 N N . LYS A 1 100 ? -11.453 5.105 15.906 1 86.19 100 LYS A N 1
ATOM 797 C CA . LYS A 1 100 ? -10.469 5.133 14.828 1 86.19 100 LYS A CA 1
ATOM 798 C C . LYS A 1 100 ? -10.875 4.195 13.688 1 86.19 100 LYS A C 1
ATOM 800 O O . LYS A 1 100 ? -11.367 3.092 13.938 1 86.19 100 LYS A O 1
ATOM 805 N N . SER A 1 101 ? -10.758 4.699 12.508 1 90.12 101 SER A N 1
ATOM 806 C CA . SER A 1 101 ? -10.938 3.834 11.344 1 90.12 101 SER A CA 1
ATOM 807 C C . SER A 1 101 ? -9.719 2.939 11.125 1 90.12 101 SER A C 1
ATOM 809 O O . SER A 1 101 ? -8.578 3.398 11.227 1 90.12 101 SER A O 1
ATOM 811 N N . ILE A 1 102 ? -9.938 1.638 10.945 1 93.25 102 ILE A N 1
ATOM 812 C CA . ILE A 1 102 ? -8.867 0.682 10.688 1 93.25 102 ILE A CA 1
ATOM 813 C C . ILE A 1 102 ? -9.289 -0.276 9.57 1 93.25 102 ILE A C 1
ATOM 815 O O . ILE A 1 102 ? -10.484 -0.517 9.375 1 93.25 102 ILE A O 1
ATOM 819 N N . ILE A 1 103 ? -8.312 -0.733 8.836 1 96.62 103 ILE A N 1
ATOM 820 C CA . ILE A 1 103 ? -8.57 -1.844 7.926 1 96.62 103 ILE A CA 1
ATOM 821 C C . ILE A 1 103 ? -8.805 -3.123 8.727 1 96.62 103 ILE A C 1
ATOM 823 O O . ILE A 1 103 ? -7.91 -3.596 9.43 1 96.62 103 ILE A O 1
ATOM 827 N N . ASN A 1 104 ? -9.953 -3.629 8.641 1 96.06 104 ASN A N 1
ATOM 828 C CA . ASN A 1 104 ? -10.289 -4.859 9.344 1 96.06 104 ASN A CA 1
ATOM 829 C C . ASN A 1 104 ? -9.617 -6.074 8.711 1 96.06 104 ASN A C 1
ATOM 831 O O . ASN A 1 104 ? -8.914 -6.828 9.391 1 96.06 104 ASN A O 1
ATOM 835 N N . LYS A 1 105 ? -9.836 -6.188 7.484 1 97.5 105 LYS A N 1
ATOM 836 C CA . LYS A 1 105 ? -9.219 -7.301 6.762 1 97.5 105 LYS A CA 1
ATOM 837 C C . LYS A 1 105 ? -9.164 -7.016 5.262 1 97.5 105 LYS A C 1
ATOM 839 O O . LYS A 1 105 ? -9.945 -6.211 4.75 1 97.5 105 LYS A O 1
ATOM 844 N N . ILE A 1 106 ? -8.281 -7.66 4.59 1 98.69 106 ILE A N 1
ATOM 845 C CA . ILE A 1 106 ? -8.172 -7.77 3.139 1 98.69 106 ILE A CA 1
ATOM 846 C C . ILE A 1 106 ? -8.211 -9.234 2.727 1 98.69 106 ILE A C 1
ATOM 848 O O . ILE A 1 106 ? -7.293 -10 3.025 1 98.69 106 ILE A O 1
ATOM 852 N N . ASP A 1 107 ? -9.273 -9.633 2.092 1 98.81 107 ASP A N 1
ATOM 853 C CA . ASP A 1 107 ? -9.414 -11 1.595 1 98.81 107 ASP A CA 1
ATOM 854 C C . ASP A 1 107 ? -9.094 -11.07 0.104 1 98.81 107 ASP A C 1
ATOM 856 O O . ASP A 1 107 ? -9.68 -10.344 -0.7 1 98.81 107 ASP A O 1
ATOM 860 N N . ILE A 1 108 ? -8.242 -11.969 -0.257 1 98.94 108 ILE A N 1
ATOM 861 C CA . ILE A 1 108 ? -7.816 -12.133 -1.645 1 98.94 108 ILE A CA 1
ATOM 862 C C . ILE A 1 108 ? -8.062 -13.57 -2.094 1 98.94 108 ILE A C 1
ATOM 864 O O . ILE A 1 108 ? -7.449 -14.5 -1.574 1 98.94 108 ILE A O 1
ATOM 868 N N . ASP A 1 109 ? -8.938 -13.75 -2.998 1 98.88 109 ASP A N 1
ATOM 869 C CA . ASP A 1 109 ? -9.117 -15.023 -3.695 1 98.88 109 ASP A CA 1
ATOM 870 C C . ASP A 1 109 ? -8.375 -15.023 -5.031 1 98.88 109 ASP A C 1
ATOM 872 O O . ASP A 1 109 ? -8.656 -14.203 -5.906 1 98.88 109 ASP A O 1
ATOM 876 N N . ILE A 1 110 ? -7.48 -15.914 -5.191 1 98.81 110 ILE A N 1
ATOM 877 C CA . ILE A 1 110 ? -6.711 -16 -6.426 1 98.81 110 ILE A CA 1
ATOM 878 C C . ILE A 1 110 ? -7.066 -17.281 -7.172 1 98.81 110 ILE A C 1
ATOM 880 O O . ILE A 1 110 ? -6.91 -18.391 -6.633 1 98.81 110 ILE A O 1
ATOM 884 N N . TYR A 1 111 ? -7.457 -17.094 -8.383 1 98.38 111 TYR A N 1
ATOM 885 C CA . TYR A 1 111 ? -7.785 -18.188 -9.297 1 98.38 111 TYR A CA 1
ATOM 886 C C . TYR A 1 111 ? -6.699 -18.344 -10.359 1 98.38 111 TYR A C 1
ATOM 888 O O . TYR A 1 111 ? -6.199 -17.359 -10.898 1 98.38 111 TYR A O 1
ATOM 896 N N . PHE A 1 112 ? -6.379 -19.578 -10.648 1 97.81 112 PHE A N 1
ATOM 897 C CA . PHE A 1 112 ? -5.391 -19.828 -11.695 1 97.81 112 PHE A CA 1
ATOM 898 C C . PHE A 1 112 ? -5.449 -21.281 -12.164 1 97.81 112 PHE A C 1
ATOM 900 O O . PHE A 1 112 ? -5.988 -22.141 -11.469 1 97.81 112 PHE A O 1
ATOM 907 N N . PHE A 1 113 ? -4.945 -21.5 -13.352 1 96.06 113 PHE A N 1
ATOM 908 C CA . PHE A 1 113 ? -4.766 -22.844 -13.883 1 96.06 113 PHE A CA 1
ATOM 909 C C . PHE A 1 113 ? -3.309 -23.281 -13.758 1 96.06 113 PHE A C 1
ATOM 911 O O . PHE A 1 113 ? -2.396 -22.531 -14.086 1 96.06 113 PHE A O 1
ATOM 918 N N . SER A 1 114 ? -3.16 -24.375 -13.203 1 92 114 SER A N 1
ATOM 919 C CA . SER A 1 114 ? -1.825 -24.953 -13.055 1 92 114 SER A CA 1
ATOM 920 C C . SER A 1 114 ? -1.856 -26.469 -13.195 1 92 114 SER A C 1
ATOM 922 O O . SER A 1 114 ? -2.902 -27.094 -13 1 92 114 SER A O 1
ATOM 924 N N . PHE A 1 115 ? -0.689 -27.078 -13.5 1 88.69 115 PHE A N 1
ATOM 925 C CA . PHE A 1 115 ? -0.562 -28.531 -13.609 1 88.69 115 PHE A CA 1
ATOM 926 C C . PHE A 1 115 ? -0.094 -29.125 -12.289 1 88.69 115 PHE A C 1
ATOM 928 O O . PHE A 1 115 ? -0.005 -30.344 -12.148 1 88.69 115 PHE A O 1
ATOM 935 N N . TYR A 1 116 ? 0.168 -28.219 -11.375 1 88.94 116 TYR A N 1
ATOM 936 C CA . TYR A 1 116 ? 0.531 -28.719 -10.055 1 88.94 116 TYR A CA 1
ATOM 937 C C . TYR A 1 116 ? -0.645 -29.422 -9.398 1 88.94 116 TYR A C 1
ATOM 939 O O . TYR A 1 116 ? -1.798 -29.016 -9.57 1 88.94 116 TYR A O 1
ATOM 947 N N . GLU A 1 117 ? -0.259 -30.5 -8.656 1 87.12 117 GLU A N 1
ATOM 948 C CA . GLU A 1 117 ? -1.269 -31.203 -7.871 1 87.12 117 GLU A CA 1
ATOM 949 C C . GLU A 1 117 ? -0.71 -31.641 -6.52 1 87.12 117 GLU A C 1
ATOM 951 O O . GLU A 1 117 ? 0.507 -31.703 -6.332 1 87.12 117 GLU A O 1
ATOM 956 N N . GLY A 1 118 ? -1.668 -31.812 -5.574 1 91.69 118 GLY A N 1
ATOM 957 C CA . GLY A 1 118 ? -1.324 -32.375 -4.277 1 91.69 118 GLY A CA 1
ATOM 958 C C . GLY A 1 118 ? -0.241 -31.594 -3.557 1 91.69 118 GLY A C 1
ATOM 959 O O . GLY A 1 118 ? -0.344 -30.375 -3.404 1 91.69 118 GLY A O 1
ATOM 960 N N . GLU A 1 119 ? 0.816 -32.25 -3.174 1 95.12 119 GLU A N 1
ATOM 961 C CA . GLU A 1 119 ? 1.894 -31.703 -2.357 1 95.12 119 GLU A CA 1
ATOM 962 C C . GLU A 1 119 ? 2.701 -30.672 -3.135 1 95.12 119 GLU A C 1
ATOM 964 O O . GLU A 1 119 ? 3.154 -29.672 -2.566 1 95.12 119 GLU A O 1
ATOM 969 N N . GLU A 1 120 ? 2.861 -30.938 -4.383 1 94.69 120 GLU A N 1
ATOM 970 C CA . GLU A 1 120 ? 3.623 -30.016 -5.215 1 94.69 120 GLU A CA 1
ATOM 971 C C . GLU A 1 120 ? 2.945 -28.656 -5.277 1 94.69 120 GLU A C 1
ATOM 973 O O . GLU A 1 120 ? 3.615 -27.609 -5.227 1 94.69 120 GLU A O 1
ATOM 978 N N . LEU A 1 121 ? 1.602 -28.688 -5.414 1 95.44 121 LEU A N 1
ATOM 979 C CA . LEU A 1 121 ? 0.845 -27.438 -5.422 1 95.44 121 LEU A CA 1
ATOM 980 C C . LEU A 1 121 ? 1.003 -26.703 -4.098 1 95.44 121 LEU A C 1
ATOM 982 O O . LEU A 1 121 ? 1.251 -25.484 -4.082 1 95.44 121 LEU A O 1
ATOM 986 N N . GLN A 1 122 ? 0.919 -27.438 -3.053 1 96.56 122 GLN A N 1
ATOM 987 C CA . GLN A 1 122 ? 1.036 -26.828 -1.731 1 96.56 122 GLN A CA 1
ATOM 988 C C . GLN A 1 122 ? 2.424 -26.219 -1.522 1 96.56 122 GLN A C 1
ATOM 990 O O . GLN A 1 122 ? 2.557 -25.141 -0.964 1 96.56 122 GLN A O 1
ATOM 995 N N . GLU A 1 123 ? 3.438 -26.922 -1.951 1 96.31 123 GLU A N 1
ATOM 996 C CA . GLU A 1 123 ? 4.805 -26.422 -1.845 1 96.31 123 GLU A CA 1
ATOM 997 C C . GLU A 1 123 ? 4.984 -25.141 -2.648 1 96.31 123 GLU A C 1
ATOM 999 O O . GLU A 1 123 ? 5.637 -24.188 -2.188 1 96.31 123 GLU A O 1
ATOM 1004 N N . PHE A 1 124 ? 4.434 -25.156 -3.826 1 96.31 124 PHE A N 1
ATOM 1005 C CA . PHE A 1 124 ? 4.477 -23.984 -4.688 1 96.31 124 PHE A CA 1
ATOM 1006 C C . PHE A 1 124 ? 3.826 -22.781 -4 1 96.31 124 PHE A C 1
ATOM 1008 O O . PHE A 1 124 ? 4.426 -21.703 -3.92 1 96.31 124 PHE A O 1
ATOM 1015 N N . LEU A 1 125 ? 2.656 -23.016 -3.508 1 97.44 125 LEU A N 1
ATOM 1016 C CA . LEU A 1 125 ? 1.892 -21.922 -2.9 1 97.44 125 LEU A CA 1
ATOM 1017 C C . LEU A 1 125 ? 2.564 -21.438 -1.624 1 97.44 125 LEU A C 1
ATOM 1019 O O . LEU A 1 125 ? 2.578 -20.234 -1.348 1 97.44 125 LEU A O 1
ATOM 1023 N N . ASP A 1 126 ? 3.135 -22.312 -0.864 1 96 126 ASP A N 1
ATOM 1024 C CA . ASP A 1 126 ? 3.885 -21.938 0.328 1 96 126 ASP A CA 1
ATOM 1025 C C . ASP A 1 126 ? 5.09 -21.078 -0.035 1 96 126 ASP A C 1
ATOM 1027 O O . ASP A 1 126 ? 5.391 -20.094 0.655 1 96 126 ASP A O 1
ATOM 1031 N N . GLU A 1 127 ? 5.777 -21.469 -1.053 1 93.75 127 GLU A N 1
ATOM 1032 C CA . GLU A 1 127 ? 6.926 -20.688 -1.503 1 93.75 127 GLU A CA 1
ATOM 1033 C C . GLU A 1 127 ? 6.5 -19.297 -1.946 1 93.75 127 GLU A C 1
ATOM 1035 O O . GLU A 1 127 ? 7.176 -18.312 -1.642 1 93.75 127 GLU A O 1
ATOM 1040 N N . VAL A 1 128 ? 5.398 -19.203 -2.693 1 95.81 128 VAL A N 1
ATOM 1041 C CA . VAL A 1 128 ? 4.871 -17.906 -3.137 1 95.81 128 VAL A CA 1
ATOM 1042 C C . VAL A 1 128 ? 4.637 -17 -1.931 1 95.81 128 VAL A C 1
ATOM 1044 O O . VAL A 1 128 ? 5.133 -15.875 -1.887 1 95.81 128 VAL A O 1
ATOM 1047 N N . LEU A 1 129 ? 3.895 -17.5 -0.955 1 96.31 129 LEU A N 1
ATOM 1048 C CA . LEU A 1 129 ? 3.57 -16.703 0.221 1 96.31 129 LEU A CA 1
ATOM 1049 C C . LEU A 1 129 ? 4.832 -16.312 0.979 1 96.31 129 LEU A C 1
ATOM 1051 O O . LEU A 1 129 ? 4.965 -15.172 1.428 1 96.31 129 LEU A O 1
ATOM 1055 N N . ASN A 1 130 ? 5.777 -17.203 1.039 1 93.38 130 ASN A N 1
ATOM 1056 C CA . ASN A 1 130 ? 7.012 -16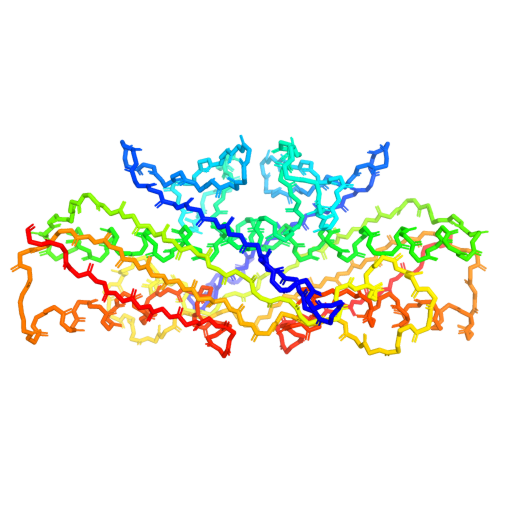.953 1.771 1 93.38 130 ASN A CA 1
ATOM 1057 C C . ASN A 1 130 ? 7.867 -15.898 1.079 1 93.38 130 ASN A C 1
ATOM 1059 O O . ASN A 1 130 ? 8.633 -15.188 1.733 1 93.38 130 ASN A O 1
ATOM 1063 N N . ARG A 1 131 ? 7.664 -15.742 -0.172 1 93.19 131 ARG A N 1
ATOM 1064 C CA . ARG A 1 131 ? 8.523 -14.852 -0.947 1 93.19 131 ARG A CA 1
ATOM 1065 C C . ARG A 1 131 ? 7.816 -13.523 -1.224 1 93.19 131 ARG A C 1
ATOM 1067 O O . ARG A 1 131 ? 8.352 -12.664 -1.924 1 93.19 131 ARG A O 1
ATOM 1074 N N . THR A 1 132 ? 6.695 -13.344 -0.797 1 95.31 132 THR A N 1
ATOM 1075 C CA . THR A 1 132 ? 5.945 -12.109 -1.026 1 95.31 132 THR A CA 1
ATOM 1076 C C . THR A 1 132 ? 6.203 -11.109 0.092 1 95.31 132 THR A C 1
ATOM 1078 O O . THR A 1 132 ? 5.664 -11.242 1.191 1 95.31 132 THR A O 1
ATOM 1081 N N . LEU A 1 133 ? 6.91 -10.102 -0.209 1 95.56 133 LEU A N 1
ATOM 1082 C CA . LEU A 1 133 ? 7.48 -9.148 0.735 1 95.56 133 LEU A CA 1
ATOM 1083 C C . LEU A 1 133 ? 6.383 -8.406 1.483 1 95.56 133 LEU A C 1
ATOM 1085 O O . LEU A 1 133 ? 6.332 -8.438 2.715 1 95.56 133 LEU A O 1
ATOM 1089 N N . ILE A 1 134 ? 5.496 -7.676 0.766 1 97.75 134 ILE A N 1
ATOM 1090 C CA . ILE A 1 134 ? 4.461 -6.859 1.394 1 97.75 134 ILE A CA 1
ATOM 1091 C C . ILE A 1 134 ? 3.539 -7.746 2.227 1 97.75 134 ILE A C 1
ATOM 1093 O O . ILE A 1 134 ? 3.256 -7.441 3.387 1 97.75 134 ILE A O 1
ATOM 1097 N N . TYR A 1 135 ? 3.15 -8.867 1.67 1 97.19 135 TYR A N 1
ATOM 1098 C CA . TYR A 1 135 ? 2.3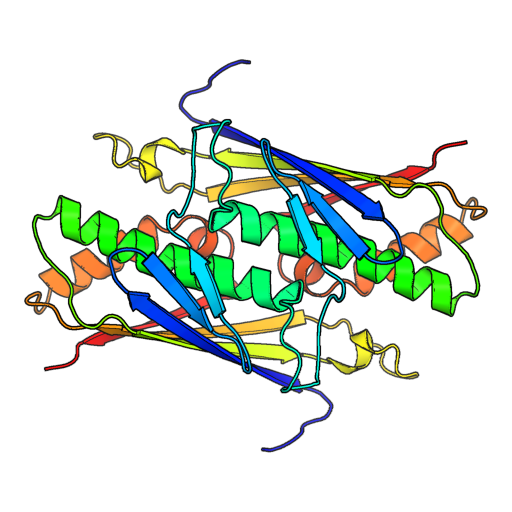09 -9.82 2.381 1 97.19 135 TYR A CA 1
ATOM 1099 C C . TYR A 1 135 ? 2.93 -10.203 3.719 1 97.19 135 TYR A C 1
ATOM 1101 O O . TYR A 1 135 ? 2.273 -10.125 4.762 1 97.19 135 TYR A O 1
ATOM 1109 N N . ASN A 1 136 ? 4.188 -10.578 3.703 1 95.25 136 ASN A N 1
ATOM 1110 C CA . ASN A 1 136 ? 4.859 -11.047 4.91 1 95.25 136 ASN A CA 1
ATOM 1111 C C . ASN A 1 136 ? 5.016 -9.93 5.938 1 95.25 136 ASN A C 1
ATOM 1113 O O . ASN A 1 136 ? 5.195 -10.195 7.125 1 95.25 136 ASN A O 1
ATOM 1117 N N . SER A 1 137 ? 4.953 -8.711 5.496 1 96.81 137 SER A N 1
ATOM 1118 C CA . SER A 1 137 ? 5.133 -7.559 6.379 1 96.81 137 SER A CA 1
ATOM 1119 C C . SER A 1 137 ? 3.82 -7.176 7.059 1 96.81 137 SER A C 1
ATOM 1121 O O . SER A 1 137 ? 3.826 -6.516 8.102 1 96.81 137 SER A O 1
ATOM 1123 N N . ILE A 1 138 ? 2.699 -7.602 6.438 1 97.44 138 ILE A N 1
ATOM 1124 C CA . ILE A 1 138 ? 1.411 -7.199 6.992 1 97.44 138 ILE A CA 1
ATOM 1125 C C . ILE A 1 138 ? 0.455 -8.391 6.988 1 97.44 138 ILE A C 1
ATOM 1127 O O . ILE A 1 138 ? -0.742 -8.234 6.734 1 97.44 138 ILE A O 1
ATOM 1131 N N . LYS A 1 139 ? 0.911 -9.516 7.246 1 94.81 139 LYS A N 1
ATOM 1132 C CA . LYS A 1 139 ? 0.181 -10.766 7.059 1 94.81 139 LYS A CA 1
ATOM 1133 C C . LYS A 1 139 ? -1.015 -10.852 8.008 1 94.81 139 LYS A C 1
ATOM 1135 O O . LYS A 1 139 ? -1.984 -11.562 7.727 1 94.81 139 LYS A O 1
ATOM 1140 N N . ASN A 1 140 ? -1.018 -10.148 9.086 1 94.5 140 ASN A N 1
ATOM 1141 C CA . ASN A 1 140 ? -2.139 -10.156 10.016 1 94.5 140 ASN A CA 1
ATOM 1142 C C . ASN A 1 140 ? -3.375 -9.5 9.406 1 94.5 140 ASN A C 1
ATOM 1144 O O . ASN A 1 140 ? -4.488 -9.688 9.898 1 94.5 140 ASN A O 1
ATOM 1148 N N . LEU A 1 141 ? -3.207 -8.719 8.336 1 96.75 141 LEU A N 1
ATOM 1149 C CA . LEU A 1 141 ? -4.293 -7.969 7.715 1 96.75 141 LEU A CA 1
ATOM 1150 C C . LEU A 1 141 ? -4.781 -8.672 6.453 1 96.75 141 LEU A C 1
ATOM 1152 O O . LEU A 1 141 ? -5.855 -8.344 5.934 1 96.75 141 LEU A O 1
ATOM 1156 N N . VAL A 1 142 ? -4.012 -9.609 5.941 1 98.12 142 VAL A N 1
ATOM 1157 C CA . VAL A 1 142 ? -4.25 -10.109 4.594 1 98.12 142 VAL A CA 1
ATOM 1158 C C . VAL A 1 142 ? -4.531 -11.609 4.641 1 98.12 142 VAL A C 1
ATOM 1160 O O . VAL A 1 142 ? -3.719 -12.383 5.156 1 98.12 142 VAL A O 1
ATOM 1163 N N . ASN A 1 143 ? -5.637 -12.016 4.184 1 98.31 143 ASN A N 1
ATOM 1164 C CA . ASN A 1 143 ? -5.98 -13.414 3.982 1 98.31 143 ASN A CA 1
ATOM 1165 C C . ASN A 1 143 ? -5.961 -13.797 2.504 1 98.31 143 ASN A C 1
ATOM 1167 O O . ASN A 1 143 ? -6.621 -13.156 1.687 1 98.31 143 ASN A O 1
ATOM 1171 N N . VAL A 1 144 ? -5.238 -14.797 2.188 1 98.69 144 VAL A N 1
ATOM 1172 C CA . VAL A 1 144 ? -5.113 -15.227 0.797 1 98.69 144 VAL A CA 1
ATOM 1173 C C . VAL A 1 144 ? -5.68 -16.641 0.635 1 98.69 144 VAL A C 1
ATOM 1175 O O . VAL A 1 144 ? -5.316 -17.547 1.384 1 98.69 144 VAL A O 1
ATOM 1178 N N . ASN A 1 145 ? -6.531 -16.766 -0.259 1 98.12 145 ASN A N 1
ATOM 1179 C CA . ASN A 1 145 ? -7.094 -18.062 -0.647 1 98.12 145 ASN A CA 1
ATOM 1180 C C . ASN A 1 145 ? -6.785 -18.391 -2.105 1 98.12 145 ASN A C 1
ATOM 1182 O O . ASN A 1 145 ? -7.133 -17.625 -3.006 1 98.12 145 ASN A O 1
ATOM 1186 N N . PHE A 1 146 ? -6.195 -19.5 -2.309 1 97.88 146 PHE A N 1
ATOM 1187 C CA . PHE A 1 146 ? -5.867 -19.938 -3.658 1 97.88 146 PHE A CA 1
ATOM 1188 C C . PHE A 1 146 ? -6.879 -20.969 -4.16 1 97.88 146 PHE A C 1
ATOM 1190 O O . PHE A 1 146 ? -7.301 -21.844 -3.41 1 97.88 146 PHE A O 1
ATOM 1197 N N . LYS A 1 147 ? -7.219 -20.781 -5.379 1 94.81 147 LYS A N 1
ATOM 1198 C CA . LYS A 1 147 ? -8.172 -21.672 -6.012 1 94.81 147 LYS A CA 1
ATOM 1199 C C . LYS A 1 147 ? -7.695 -22.094 -7.402 1 94.81 147 LYS A C 1
ATOM 1201 O O . LYS A 1 147 ? -7.48 -21.25 -8.273 1 94.81 147 LYS A O 1
ATOM 1206 N N . THR A 1 148 ? -7.527 -23.391 -7.609 1 92.19 148 THR A N 1
ATOM 1207 C CA . THR A 1 148 ? -7.156 -23.891 -8.93 1 92.19 148 THR A CA 1
ATOM 1208 C C . THR A 1 148 ? -8.398 -24.156 -9.781 1 92.19 148 THR A C 1
ATOM 1210 O O . THR A 1 148 ? -9.391 -24.688 -9.281 1 92.19 148 THR A O 1
ATOM 1213 N N . VAL A 1 149 ? -8.344 -23.625 -11.008 1 84.38 149 VAL A N 1
ATOM 1214 C CA . VAL A 1 149 ? -9.477 -23.875 -11.898 1 84.38 149 VAL A CA 1
ATOM 1215 C C . VAL A 1 149 ? -9.117 -24.938 -12.922 1 84.38 149 VAL A C 1
ATOM 1217 O O . VAL A 1 149 ? -7.973 -25.016 -13.375 1 84.38 149 VAL A O 1
ATOM 1220 N N . LEU A 1 150 ? -10.008 -26.094 -13.086 1 66.69 150 LEU A N 1
ATOM 1221 C CA . LEU A 1 150 ? -9.867 -27.203 -14.023 1 66.69 150 LEU A CA 1
ATOM 1222 C C . LEU A 1 150 ? -10.391 -26.828 -15.406 1 66.69 150 LEU A C 1
ATOM 1224 O O . LEU A 1 150 ? -11.328 -26.031 -15.516 1 66.69 150 LEU A O 1
ATOM 1228 N N . MET B 1 1 ? -26.984 -4.855 -0.007 1 31.14 1 MET B N 1
ATOM 1229 C CA . MET B 1 1 ? -25.688 -4.367 0.48 1 31.14 1 MET B CA 1
ATOM 1230 C C . MET B 1 1 ? -25.828 -3.811 1.895 1 31.14 1 MET B C 1
ATOM 1232 O O . MET B 1 1 ? -26.578 -2.865 2.127 1 31.14 1 MET B O 1
ATOM 1236 N N . ASN B 1 2 ? -25.875 -4.508 2.867 1 38.09 2 ASN B N 1
ATOM 1237 C CA . ASN B 1 2 ? -26.094 -4.125 4.262 1 38.09 2 ASN B CA 1
ATOM 1238 C C . ASN B 1 2 ? -25.141 -3.014 4.684 1 38.09 2 ASN B C 1
ATOM 1240 O O . ASN B 1 2 ? -23.922 -3.24 4.809 1 38.09 2 ASN B O 1
ATOM 1244 N N . ASP B 1 3 ? -25.484 -1.827 4.367 1 48.53 3 ASP B N 1
ATOM 1245 C CA . ASP B 1 3 ? -24.812 -0.553 4.605 1 48.53 3 ASP B CA 1
ATOM 1246 C C . ASP B 1 3 ? -24.625 -0.302 6.102 1 48.53 3 ASP B C 1
ATOM 1248 O O . ASP B 1 3 ? -25.531 0.196 6.77 1 48.53 3 ASP B O 1
ATOM 1252 N N . ASP B 1 4 ? -24.016 -1.24 6.73 1 58.06 4 ASP B N 1
ATOM 1253 C CA . ASP B 1 4 ? -23.656 -0.963 8.117 1 58.06 4 ASP B CA 1
ATOM 1254 C C . ASP B 1 4 ? -22.734 0.246 8.219 1 58.06 4 ASP B C 1
ATOM 1256 O O . ASP B 1 4 ? -21.672 0.285 7.566 1 58.06 4 ASP B O 1
ATOM 1260 N N . ILE B 1 5 ? -23.297 1.288 8.727 1 66.88 5 ILE B N 1
ATOM 1261 C CA . ILE B 1 5 ? -22.641 2.586 8.852 1 66.88 5 ILE B CA 1
ATOM 1262 C C . ILE B 1 5 ? -21.281 2.41 9.508 1 66.88 5 ILE B C 1
ATOM 1264 O O . ILE B 1 5 ? -20.406 3.273 9.383 1 66.88 5 ILE B O 1
ATOM 1268 N N . ASN B 1 6 ? -21.094 1.22 10.055 1 80.38 6 ASN B N 1
ATOM 1269 C CA . ASN B 1 6 ? -19.859 1.003 10.805 1 80.38 6 ASN B CA 1
ATOM 1270 C C . ASN B 1 6 ? -18.828 0.247 9.977 1 80.38 6 ASN B C 1
ATOM 1272 O O . ASN B 1 6 ? -17.734 -0.051 10.461 1 80.38 6 ASN B O 1
ATOM 1276 N N . SER B 1 7 ? -19.219 -0.059 8.789 1 87.25 7 SER B N 1
ATOM 1277 C CA . SER B 1 7 ? -18.281 -0.78 7.934 1 87.25 7 SER B CA 1
ATOM 1278 C C . SER B 1 7 ? -18.375 -0.326 6.484 1 87.25 7 SER B C 1
ATOM 1280 O O . SER B 1 7 ? -19.453 0.086 6.035 1 87.25 7 SER B O 1
ATOM 1282 N N . PHE B 1 8 ? -17.266 -0.318 5.805 1 91.38 8 PHE B N 1
ATOM 1283 C CA . PHE B 1 8 ? -17.188 -0.016 4.383 1 91.38 8 PHE B CA 1
ATOM 1284 C C . PHE B 1 8 ? -16.391 -1.086 3.648 1 91.38 8 PHE B C 1
ATOM 1286 O O . PHE B 1 8 ? -15.352 -1.54 4.137 1 91.38 8 PHE B O 1
ATOM 1293 N N . GLN B 1 9 ? -16.969 -1.575 2.547 1 95.19 9 GLN B N 1
ATOM 1294 C CA . GLN B 1 9 ? -16.281 -2.592 1.75 1 95.19 9 GLN B CA 1
ATOM 1295 C C . GLN B 1 9 ? -15.969 -2.072 0.351 1 95.19 9 GLN B C 1
ATOM 1297 O O . GLN B 1 9 ? -16.781 -1.354 -0.248 1 95.19 9 GLN B O 1
ATOM 1302 N N . LYS B 1 10 ? -14.922 -2.389 -0.123 1 96.25 10 LYS B N 1
ATOM 1303 C CA . LYS B 1 10 ? -14.484 -2.07 -1.48 1 96.25 10 LYS B CA 1
ATOM 1304 C C . LYS B 1 10 ? -13.891 -3.295 -2.17 1 96.25 10 LYS B C 1
ATOM 1306 O O . LYS B 1 10 ? -13.156 -4.066 -1.551 1 96.25 10 LYS B O 1
ATOM 1311 N N . ASN B 1 11 ? -14.172 -3.414 -3.467 1 98.12 11 ASN B N 1
ATOM 1312 C CA . ASN B 1 11 ? -13.727 -4.582 -4.219 1 98.12 11 ASN B CA 1
ATOM 1313 C C . ASN B 1 11 ? -12.742 -4.203 -5.316 1 98.12 11 ASN B C 1
ATOM 1315 O O . ASN B 1 11 ? -12.852 -3.131 -5.914 1 98.12 11 ASN B O 1
ATOM 1319 N N . PHE B 1 12 ? -11.82 -5.066 -5.59 1 98.81 12 PHE B N 1
ATOM 1320 C CA . PHE B 1 12 ? -10.836 -4.938 -6.656 1 98.81 12 PHE B CA 1
ATOM 1321 C C . PHE B 1 12 ? -10.695 -6.246 -7.43 1 98.81 12 PHE B C 1
ATOM 1323 O O . PHE B 1 12 ? -11.094 -7.305 -6.941 1 98.81 12 PHE B O 1
ATOM 1330 N N . ARG B 1 13 ? -10.195 -6.098 -8.602 1 98.81 13 ARG B N 1
ATOM 1331 C CA . ARG B 1 13 ? -9.883 -7.25 -9.445 1 98.81 13 ARG B CA 1
ATOM 1332 C C . ARG B 1 13 ? -8.516 -7.09 -10.102 1 98.81 13 ARG B C 1
ATOM 1334 O O . ARG B 1 13 ? -8.117 -5.984 -10.469 1 98.81 13 ARG B O 1
ATOM 1341 N N . ALA B 1 14 ? -7.762 -8.18 -10.156 1 98.94 14 ALA B N 1
ATOM 1342 C CA . ALA B 1 14 ? -6.48 -8.141 -10.852 1 98.94 14 ALA B CA 1
ATOM 1343 C C . ALA B 1 14 ? -6.344 -9.32 -11.812 1 98.94 14 ALA B C 1
ATOM 1345 O O . ALA B 1 14 ? -6.781 -10.43 -11.508 1 98.94 14 ALA B O 1
ATOM 1346 N N . ILE B 1 15 ? -5.742 -9.055 -12.961 1 98.81 15 ILE B N 1
ATOM 1347 C CA . ILE B 1 15 ? -5.488 -10.102 -13.938 1 98.81 15 ILE B CA 1
ATOM 1348 C C . ILE B 1 15 ? -4.094 -9.922 -14.539 1 98.81 15 ILE B C 1
ATOM 1350 O O . ILE B 1 15 ? -3.48 -8.867 -14.391 1 98.81 15 ILE B O 1
ATOM 1354 N N . VAL B 1 16 ? -3.641 -11.016 -15.109 1 98.25 16 VAL B N 1
ATOM 1355 C CA . VAL B 1 16 ? -2.396 -10.945 -15.867 1 98.25 16 VAL B CA 1
ATOM 1356 C C . VAL B 1 16 ? -2.703 -10.781 -17.359 1 98.25 16 VAL B C 1
ATOM 1358 O O . VAL B 1 16 ? -3.504 -11.539 -17.922 1 98.25 16 VAL B O 1
ATOM 1361 N N . SER B 1 17 ? -2.205 -9.781 -17.922 1 94.38 17 SER B N 1
ATOM 1362 C CA . SER B 1 17 ? -2.307 -9.531 -19.359 1 94.38 17 SER B CA 1
ATOM 1363 C C . SER B 1 17 ? -0.946 -9.195 -19.953 1 94.38 17 SER B C 1
ATOM 1365 O O . SER B 1 17 ? -0.339 -8.18 -19.609 1 94.38 17 SER B O 1
ATOM 1367 N N . ASP B 1 18 ? -0.393 -10.016 -20.953 1 88.56 18 ASP B N 1
ATOM 1368 C CA . ASP B 1 18 ? 0.896 -9.82 -21.609 1 88.56 18 ASP B CA 1
ATOM 1369 C C . ASP B 1 18 ? 2.012 -9.625 -20.578 1 88.56 18 ASP B C 1
ATOM 1371 O O . ASP B 1 18 ? 2.752 -8.641 -20.641 1 88.56 18 ASP B O 1
ATOM 1375 N N . ASP B 1 19 ? 2.082 -10.297 -19.578 1 86.25 19 ASP B N 1
ATOM 1376 C CA . ASP B 1 19 ? 3.113 -10.367 -18.547 1 86.25 19 ASP B CA 1
ATOM 1377 C C . ASP B 1 19 ? 3.012 -9.188 -17.578 1 86.25 19 ASP B C 1
ATOM 1379 O O . ASP B 1 19 ? 3.932 -8.93 -16.797 1 86.25 19 ASP B O 1
ATOM 1383 N N . LEU B 1 20 ? 1.983 -8.359 -17.75 1 95.12 20 LEU B N 1
ATOM 1384 C CA . LEU B 1 20 ? 1.66 -7.273 -16.828 1 95.12 20 LEU B CA 1
ATOM 1385 C C . LEU B 1 20 ? 0.494 -7.652 -15.93 1 95.12 20 LEU B C 1
ATOM 1387 O O . LEU B 1 20 ? -0.392 -8.406 -16.328 1 95.12 20 LEU B O 1
ATOM 1391 N N . VAL B 1 21 ? 0.637 -7.227 -14.688 1 98.75 21 VAL B N 1
ATOM 1392 C CA . VAL B 1 21 ? -0.534 -7.332 -13.828 1 98.75 21 VAL B CA 1
ATOM 1393 C C . VAL B 1 21 ? -1.369 -6.059 -13.922 1 98.75 21 VAL B C 1
ATOM 1395 O O . VAL B 1 21 ? -0.857 -4.957 -13.719 1 98.75 21 VAL B O 1
ATOM 1398 N N . LYS B 1 22 ? -2.609 -6.203 -14.367 1 98.81 22 LYS B N 1
ATOM 1399 C CA . LYS B 1 22 ? -3.553 -5.09 -14.344 1 98.81 22 LYS B CA 1
ATOM 1400 C C . LYS B 1 22 ? -4.465 -5.172 -13.117 1 98.81 22 LYS B C 1
ATOM 1402 O O . LYS B 1 22 ? -5.156 -6.176 -12.922 1 98.81 22 LYS B O 1
ATOM 1407 N N . VAL B 1 23 ? -4.453 -4.172 -12.258 1 98.94 23 VAL B N 1
ATOM 1408 C CA . VAL B 1 23 ? -5.312 -4.121 -11.078 1 98.94 23 VAL B CA 1
ATOM 1409 C C . VAL B 1 23 ? -6.453 -3.133 -11.312 1 98.94 23 VAL B C 1
ATOM 1411 O O . VAL B 1 23 ? -6.219 -1.968 -11.641 1 98.94 23 VAL B O 1
ATOM 1414 N N . TYR B 1 24 ? -7.66 -3.568 -11.117 1 98.75 24 TYR B N 1
ATOM 1415 C CA . TYR B 1 24 ? -8.867 -2.791 -11.383 1 98.75 24 TYR B CA 1
ATOM 1416 C C . TYR B 1 24 ? -9.547 -2.377 -10.078 1 98.75 24 TYR B C 1
ATOM 1418 O O . TYR B 1 24 ? -9.75 -3.207 -9.195 1 98.75 24 TYR B O 1
ATOM 1426 N N . ASN B 1 25 ? -9.836 -1.073 -10.031 1 98.12 25 ASN B N 1
ATOM 1427 C CA . ASN B 1 25 ? -10.875 -0.667 -9.094 1 98.12 25 ASN B CA 1
ATOM 1428 C C . ASN B 1 25 ? -12.25 -0.668 -9.758 1 98.12 25 ASN B C 1
ATOM 1430 O O . ASN B 1 25 ? -12.492 -1.427 -10.695 1 98.12 25 ASN B O 1
ATOM 1434 N N .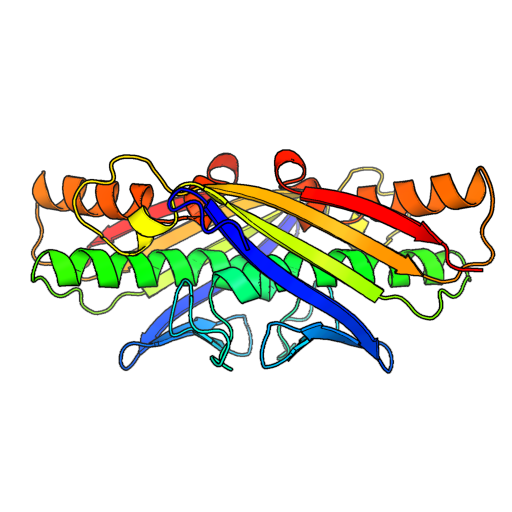 GLU B 1 26 ? -13.211 0.122 -9.305 1 96.81 26 GLU B N 1
ATOM 1435 C CA . GLU B 1 26 ? -14.562 0.071 -9.836 1 96.81 26 GLU B CA 1
ATOM 1436 C C . GLU B 1 26 ? -14.625 0.661 -11.242 1 96.81 26 GLU B C 1
ATOM 1438 O O . GLU B 1 26 ? -15.516 0.324 -12.023 1 96.81 26 GLU B O 1
ATOM 1443 N N . LYS B 1 27 ? -13.648 1.494 -11.539 1 97.38 27 LYS B N 1
ATOM 1444 C CA . LYS B 1 27 ? -13.844 2.311 -12.734 1 97.38 27 LYS B CA 1
ATOM 1445 C C . LYS B 1 27 ? -12.641 2.225 -13.664 1 97.38 27 LYS B C 1
ATOM 1447 O O . LYS B 1 27 ? -12.773 2.354 -14.883 1 97.38 27 LYS B O 1
ATOM 1452 N N . SER B 1 28 ? -11.523 1.964 -13.156 1 98.44 28 SER B N 1
ATOM 1453 C CA . SER B 1 28 ? -10.289 2.033 -13.938 1 98.44 28 SER B CA 1
ATOM 1454 C C . SER B 1 28 ? -9.281 0.983 -13.477 1 98.44 28 SER B C 1
ATOM 1456 O O . SER B 1 28 ? -9.586 0.167 -12.602 1 98.44 28 SER B O 1
ATOM 1458 N N . CYS B 1 29 ? -8.078 0.929 -14.156 1 98.44 29 CYS B N 1
ATOM 1459 C CA . CYS B 1 29 ? -7.039 -0.016 -13.758 1 98.44 29 CYS B CA 1
ATOM 1460 C C . CYS B 1 29 ? -5.656 0.625 -13.836 1 98.44 29 CYS B C 1
ATOM 1462 O O . CYS B 1 29 ? -5.496 1.697 -14.422 1 98.44 29 CYS B O 1
ATOM 1464 N N . ILE B 1 30 ? -4.73 0.053 -13.133 1 98.44 30 ILE B N 1
ATOM 1465 C CA . ILE B 1 30 ? -3.324 0.422 -13.266 1 98.44 30 ILE B CA 1
ATOM 1466 C C . ILE B 1 30 ? -2.498 -0.813 -13.625 1 98.44 30 ILE B C 1
ATOM 1468 O O . ILE B 1 30 ? -2.795 -1.918 -13.156 1 98.44 30 ILE B O 1
ATOM 1472 N N . PRO B 1 31 ? -1.529 -0.589 -14.461 1 98.5 31 PRO B N 1
ATOM 1473 C CA . PRO B 1 31 ? -0.591 -1.673 -14.766 1 98.5 31 PRO B CA 1
ATOM 1474 C C . PRO B 1 31 ? 0.571 -1.74 -13.781 1 98.5 31 PRO B C 1
ATOM 1476 O O . PRO B 1 31 ? 1.068 -0.703 -13.336 1 98.5 31 PRO B O 1
ATOM 1479 N N . VAL B 1 32 ? 0.988 -2.932 -13.391 1 98.56 32 VAL B N 1
ATOM 1480 C CA . VAL B 1 32 ? 2.17 -3.168 -12.57 1 98.56 32 VAL B CA 1
ATOM 1481 C C . VAL B 1 32 ? 3.025 -4.266 -13.195 1 98.56 32 VAL B C 1
ATOM 1483 O O . VAL B 1 32 ? 2.549 -5.383 -13.414 1 98.56 32 VAL B O 1
ATOM 1486 N N . ASP B 1 33 ? 4.293 -3.975 -13.461 1 97.75 33 ASP B N 1
ATOM 1487 C CA . ASP B 1 33 ? 5.09 -4.926 -14.227 1 97.75 33 ASP B CA 1
ATOM 1488 C C . ASP B 1 33 ? 6.145 -5.594 -13.352 1 97.75 33 ASP B C 1
ATOM 1490 O O . ASP B 1 33 ? 6.797 -6.551 -13.773 1 97.75 33 ASP B O 1
ATOM 1494 N N . SER B 1 34 ? 6.324 -5.012 -12.148 1 96.56 34 SER B N 1
ATOM 1495 C CA . SER B 1 34 ? 7.316 -5.586 -11.25 1 96.56 34 SER B CA 1
ATOM 1496 C C . SER B 1 34 ? 6.965 -5.316 -9.797 1 96.56 34 SER B C 1
ATOM 1498 O O . SER B 1 34 ? 6.309 -4.32 -9.484 1 96.56 34 SER B O 1
ATOM 1500 N N . SER B 1 35 ? 7.422 -6.277 -8.961 1 95.75 35 SER B N 1
ATOM 1501 C CA . SER B 1 35 ? 7.18 -6.109 -7.527 1 95.75 35 SER B CA 1
ATOM 1502 C C . SER B 1 35 ? 8.109 -5.059 -6.93 1 95.75 35 SER B C 1
ATOM 1504 O O . SER B 1 35 ? 7.699 -4.266 -6.082 1 95.75 35 SER B O 1
ATOM 1506 N N . ILE B 1 36 ? 9.391 -5.102 -7.402 1 94.75 36 ILE B N 1
ATOM 1507 C CA . ILE B 1 36 ? 10.445 -4.203 -6.945 1 94.75 36 ILE B CA 1
ATOM 1508 C C . ILE B 1 36 ? 11.453 -3.979 -8.07 1 94.75 36 ILE B C 1
ATOM 1510 O O . ILE B 1 36 ? 11.602 -4.82 -8.961 1 94.75 36 ILE B O 1
ATOM 1514 N N . SER B 1 37 ? 12.047 -2.814 -8.023 1 93.25 37 SER B N 1
ATOM 1515 C CA . SER B 1 37 ? 13.133 -2.535 -8.953 1 93.25 37 SER B CA 1
ATOM 1516 C C . SER B 1 37 ? 14.352 -1.972 -8.234 1 93.25 37 SER B C 1
ATOM 1518 O O . SER B 1 37 ? 14.219 -1.103 -7.367 1 93.25 37 SER B O 1
ATOM 1520 N N . PHE B 1 38 ? 15.516 -2.484 -8.633 1 88.38 38 PHE B N 1
ATOM 1521 C CA . PHE B 1 38 ? 16.781 -1.99 -8.094 1 88.38 38 PHE B CA 1
ATOM 1522 C C . PHE B 1 38 ? 17.438 -1.024 -9.062 1 88.38 38 PHE B C 1
ATOM 1524 O O . PHE B 1 38 ? 18.547 -0.533 -8.805 1 88.38 38 PHE B O 1
ATOM 1531 N N . ASP B 1 39 ? 16.734 -0.828 -10.18 1 91.06 39 ASP B N 1
ATOM 1532 C CA . ASP B 1 39 ? 17.156 0.137 -11.188 1 91.06 39 ASP B CA 1
ATOM 1533 C C . ASP B 1 39 ? 16.578 1.524 -10.891 1 91.06 39 ASP B C 1
ATOM 1535 O O . ASP B 1 39 ? 15.391 1.762 -11.055 1 91.06 39 ASP B O 1
ATOM 1539 N N . SER B 1 40 ? 17.422 2.465 -10.547 1 91.69 40 SER B N 1
ATOM 1540 C CA . SER B 1 40 ? 17 3.811 -10.164 1 91.69 40 SER B CA 1
ATOM 1541 C C . SER B 1 40 ? 16.453 4.582 -11.359 1 91.69 40 SER B C 1
ATOM 1543 O O . SER B 1 40 ? 15.836 5.637 -11.195 1 91.69 40 SER B O 1
ATOM 1545 N N . GLU B 1 41 ? 16.688 4.078 -12.555 1 95 41 GLU B N 1
ATOM 1546 C CA . GLU B 1 41 ? 16.234 4.766 -13.75 1 95 41 GLU B CA 1
ATOM 1547 C C . GLU B 1 41 ? 14.836 4.289 -14.156 1 95 41 GLU B C 1
ATOM 1549 O O . GLU B 1 41 ? 14.227 4.836 -15.078 1 95 41 GLU B O 1
ATOM 1554 N N . LYS B 1 42 ? 14.305 3.336 -13.461 1 95.62 42 LYS B N 1
ATOM 1555 C CA . LYS B 1 42 ? 12.969 2.838 -13.789 1 95.62 42 LYS B CA 1
ATOM 1556 C C . LYS B 1 42 ? 11.906 3.895 -13.516 1 95.62 42 LYS B C 1
ATOM 1558 O O . LYS B 1 42 ? 11.805 4.414 -12.406 1 95.62 42 LYS B O 1
ATOM 1563 N N . GLU B 1 43 ? 11.047 4.125 -14.539 1 96.88 43 GLU B N 1
ATOM 1564 C CA . GLU B 1 43 ? 10.023 5.156 -14.422 1 96.88 43 GLU B CA 1
ATOM 1565 C C . GLU B 1 43 ? 8.727 4.586 -13.859 1 96.88 43 GLU B C 1
ATOM 1567 O O . GLU B 1 43 ? 8.055 5.234 -13.055 1 96.88 43 GLU B O 1
ATOM 1572 N N . GLU B 1 44 ? 8.391 3.383 -14.305 1 97.5 44 GLU B N 1
ATOM 1573 C CA . GLU B 1 44 ? 7.133 2.766 -13.906 1 97.5 44 GLU B CA 1
ATOM 1574 C C . GLU B 1 44 ? 7.129 2.426 -12.422 1 97.5 44 GLU B C 1
ATOM 1576 O O . GLU B 1 44 ? 8.133 1.946 -11.891 1 97.5 44 GLU B O 1
ATOM 1581 N N . PHE B 1 45 ? 6.109 2.738 -11.797 1 98.44 45 PHE B N 1
ATOM 1582 C CA . PHE B 1 45 ? 5.973 2.412 -10.383 1 98.44 45 PHE B CA 1
ATOM 1583 C C . PHE B 1 45 ? 5.805 0.911 -10.188 1 98.44 45 PHE B C 1
ATOM 1585 O O . PHE B 1 45 ? 5.066 0.261 -10.93 1 98.44 45 PHE B O 1
ATOM 1592 N N . THR B 1 46 ? 6.473 0.38 -9.203 1 97.94 46 THR B N 1
ATOM 1593 C CA . THR B 1 46 ? 6.391 -1.025 -8.82 1 97.94 46 THR B CA 1
ATOM 1594 C C . THR B 1 46 ? 5.363 -1.223 -7.707 1 97.94 46 THR B C 1
ATOM 1596 O O . THR B 1 46 ? 4.805 -0.253 -7.191 1 97.94 46 THR B O 1
ATOM 1599 N N . SER B 1 47 ? 5.066 -2.533 -7.352 1 98.38 47 SER B N 1
ATOM 1600 C CA . SER B 1 47 ? 4.191 -2.809 -6.219 1 98.38 47 SER B CA 1
ATOM 1601 C C . SER B 1 47 ? 4.66 -2.078 -4.965 1 98.38 47 SER B C 1
ATOM 1603 O O . SER B 1 47 ? 3.859 -1.438 -4.277 1 98.38 47 SER B O 1
ATOM 1605 N N . ILE B 1 48 ? 5.93 -2.094 -4.684 1 98.12 48 ILE B N 1
ATOM 1606 C CA . ILE B 1 48 ? 6.508 -1.479 -3.494 1 98.12 48 ILE B CA 1
ATOM 1607 C C . ILE B 1 48 ? 6.359 0.038 -3.574 1 98.12 48 ILE B C 1
ATOM 1609 O O . ILE B 1 48 ? 6.074 0.695 -2.57 1 98.12 48 ILE B O 1
ATOM 1613 N N . ASP B 1 49 ? 6.574 0.611 -4.801 1 98.69 49 ASP B N 1
ATOM 1614 C CA . ASP B 1 49 ? 6.379 2.047 -4.984 1 98.69 49 ASP B CA 1
ATOM 1615 C C . ASP B 1 49 ? 4.949 2.457 -4.633 1 98.69 49 ASP B C 1
ATOM 1617 O O . ASP B 1 49 ? 4.734 3.463 -3.955 1 98.69 49 ASP B O 1
ATOM 1621 N N . PHE B 1 50 ? 3.994 1.712 -5.105 1 98.94 50 PHE B N 1
ATOM 1622 C CA . PHE B 1 50 ? 2.596 2.01 -4.816 1 98.94 50 PHE B CA 1
ATOM 1623 C C . PHE B 1 50 ? 2.311 1.866 -3.326 1 98.94 50 PHE B C 1
ATOM 1625 O O . PHE B 1 50 ? 1.546 2.648 -2.758 1 98.94 50 PHE B O 1
ATOM 1632 N N . PHE B 1 51 ? 2.871 0.877 -2.672 1 98.88 51 PHE B N 1
ATOM 1633 C CA . PHE B 1 51 ? 2.695 0.631 -1.246 1 98.88 51 PHE B CA 1
ATOM 1634 C C . PHE B 1 51 ? 3.129 1.844 -0.43 1 98.88 51 PHE B C 1
ATOM 1636 O O . PHE B 1 51 ? 2.344 2.387 0.35 1 98.88 51 PHE B O 1
ATOM 1643 N N . VAL B 1 52 ? 4.332 2.344 -0.689 1 98.88 52 VAL B N 1
ATOM 1644 C CA . VAL B 1 52 ? 4.867 3.494 0.029 1 98.88 52 VAL B CA 1
ATOM 1645 C C . VAL B 1 52 ? 4.07 4.746 -0.327 1 98.88 52 VAL B C 1
ATOM 1647 O O . VAL B 1 52 ? 3.742 5.551 0.547 1 98.88 52 VAL B O 1
ATOM 1650 N N . SER B 1 53 ? 3.742 4.934 -1.621 1 98.94 53 SER B N 1
ATOM 1651 C CA . SER B 1 53 ? 2.988 6.098 -2.076 1 98.94 53 SER B CA 1
ATOM 1652 C C . SER B 1 53 ? 1.643 6.199 -1.367 1 98.94 53 SER B C 1
ATOM 1654 O O . SER B 1 53 ? 1.189 7.297 -1.038 1 98.94 53 SER B O 1
ATOM 1656 N N . SER B 1 54 ? 0.976 5.043 -1.178 1 98.88 54 SER B N 1
ATOM 1657 C CA . SER B 1 54 ? -0.32 5.023 -0.507 1 98.88 54 SER B CA 1
ATOM 1658 C C . SER B 1 54 ? -0.209 5.531 0.927 1 98.88 54 SER B C 1
ATOM 1660 O O . SER B 1 54 ? -1.029 6.34 1.369 1 98.88 54 SER B O 1
ATOM 1662 N N . ILE B 1 55 ? 0.817 5.133 1.631 1 98.81 55 ILE B N 1
ATOM 1663 C CA . ILE B 1 55 ? 1.016 5.457 3.039 1 98.81 55 ILE B CA 1
ATOM 1664 C C . ILE B 1 55 ? 1.285 6.953 3.189 1 98.81 55 ILE B C 1
ATOM 1666 O O . ILE B 1 55 ? 0.594 7.645 3.941 1 98.81 55 ILE B O 1
ATOM 1670 N N . VAL B 1 56 ? 2.25 7.496 2.451 1 98.94 56 VAL B N 1
ATOM 1671 C CA . VAL B 1 56 ? 2.67 8.883 2.648 1 98.94 56 VAL B CA 1
ATOM 1672 C C . VAL B 1 56 ? 1.6 9.828 2.107 1 98.94 56 VAL B C 1
ATOM 1674 O O . VAL B 1 56 ? 1.341 10.883 2.691 1 98.94 56 VAL B O 1
ATOM 1677 N N . SER B 1 57 ? 0.987 9.453 0.972 1 98.81 57 SER B N 1
ATOM 1678 C CA . SER B 1 57 ? -0.058 10.32 0.442 1 98.81 57 SER B CA 1
ATOM 1679 C C . SER B 1 57 ? -1.24 10.414 1.4 1 98.81 57 SER B C 1
ATOM 1681 O O . SER B 1 57 ? -1.82 11.484 1.579 1 98.81 57 SER B O 1
ATOM 1683 N N . GLU B 1 58 ? -1.647 9.289 2 1 98 58 GLU B N 1
ATOM 1684 C CA . GLU B 1 58 ? -2.758 9.359 2.945 1 98 58 GLU B CA 1
ATOM 1685 C C . GLU B 1 58 ? -2.424 10.273 4.121 1 98 58 GLU B C 1
ATOM 1687 O O . GLU B 1 58 ? -3.273 11.039 4.582 1 98 58 GLU B O 1
ATOM 1692 N N . LEU B 1 59 ? -1.21 10.102 4.668 1 98.38 59 LEU B N 1
ATOM 1693 C CA . LEU B 1 59 ? -0.781 10.938 5.785 1 98.38 59 LEU B CA 1
ATOM 1694 C C . LEU B 1 59 ? -0.92 12.414 5.441 1 98.38 59 LEU B C 1
ATOM 1696 O O . LEU B 1 59 ? -1.526 13.18 6.195 1 98.38 59 LEU B O 1
ATOM 1700 N N . ILE B 1 60 ? -0.413 12.828 4.316 1 98.5 60 ILE B N 1
ATOM 1701 C CA . ILE B 1 60 ? -0.412 14.234 3.914 1 98.5 60 ILE B CA 1
ATOM 1702 C C . ILE B 1 60 ? -1.843 14.695 3.652 1 98.5 60 ILE B C 1
ATOM 1704 O O . ILE B 1 60 ? -2.236 15.789 4.074 1 98.5 60 ILE B O 1
ATOM 1708 N N . LEU B 1 61 ? -2.619 13.883 2.982 1 97.12 61 LEU B N 1
ATOM 1709 C CA . LEU B 1 61 ? -4.004 14.234 2.699 1 97.12 61 LEU B CA 1
ATOM 1710 C C . LEU B 1 61 ? -4.801 14.391 3.99 1 97.12 61 LEU B C 1
ATOM 1712 O O . LEU B 1 61 ? -5.652 15.273 4.102 1 97.12 61 LEU B O 1
ATOM 1716 N N . THR B 1 62 ? -4.594 13.508 4.949 1 96.12 62 THR B N 1
ATOM 1717 C CA . THR B 1 62 ? -5.254 13.617 6.246 1 96.12 62 THR B CA 1
ATOM 1718 C C . THR B 1 62 ? -4.836 14.906 6.949 1 96.12 62 THR B C 1
ATOM 1720 O O . THR B 1 62 ? -5.672 15.602 7.535 1 96.12 62 THR B O 1
ATOM 1723 N N . MET B 1 63 ? -3.51 15.211 6.887 1 96.75 63 MET B N 1
ATOM 1724 C CA . MET B 1 63 ? -3.037 16.469 7.457 1 96.75 63 MET B CA 1
ATOM 1725 C C . MET B 1 63 ? -3.814 17.656 6.887 1 96.75 63 MET B C 1
ATOM 1727 O O . MET B 1 63 ? -4.277 18.516 7.633 1 96.75 63 MET B O 1
ATOM 1731 N N . MET B 1 64 ? -3.949 17.641 5.609 1 95.81 64 MET B N 1
ATOM 1732 C CA . MET B 1 64 ? -4.641 18.719 4.93 1 95.81 64 MET B CA 1
ATOM 1733 C C . MET B 1 64 ? -6.109 18.766 5.336 1 95.81 64 MET B C 1
ATOM 1735 O O . MET B 1 64 ? -6.66 19.844 5.57 1 95.81 64 MET B O 1
ATOM 1739 N N . ARG B 1 65 ? -6.73 17.688 5.441 1 93.81 65 ARG B N 1
ATOM 1740 C CA . ARG B 1 65 ? -8.141 17.609 5.82 1 93.81 65 ARG B CA 1
ATOM 1741 C C . ARG B 1 65 ? -8.352 18.109 7.246 1 93.81 65 ARG B C 1
ATOM 1743 O O . ARG B 1 65 ? -9.281 18.875 7.508 1 93.81 65 ARG B O 1
ATOM 1750 N N . VAL B 1 66 ? -7.582 17.594 8.164 1 93.81 66 VAL B N 1
ATOM 1751 C CA . VAL B 1 66 ? -7.711 18 9.562 1 93.81 66 VAL B CA 1
ATOM 1752 C C . VAL B 1 66 ? -7.453 19.484 9.711 1 93.81 66 VAL B C 1
ATOM 1754 O O . VAL B 1 66 ? -8.156 20.188 10.445 1 93.81 66 VAL B O 1
ATOM 1757 N N . ALA B 1 67 ? -6.441 20.031 9.008 1 94.75 67 ALA B N 1
ATOM 1758 C CA . ALA B 1 67 ? -6.152 21.469 9.039 1 94.75 67 ALA B CA 1
ATOM 1759 C C . ALA B 1 67 ? -7.352 22.281 8.555 1 94.75 67 ALA B C 1
ATOM 1761 O O . ALA B 1 67 ? -7.73 23.281 9.18 1 94.75 67 ALA B O 1
ATOM 1762 N N . LYS B 1 68 ? -7.902 21.828 7.48 1 92.69 68 LYS B N 1
ATOM 1763 C CA . LYS B 1 68 ? -9.062 22.5 6.914 1 92.69 68 LYS B CA 1
ATOM 1764 C C . LYS B 1 68 ? -10.219 22.531 7.91 1 92.69 68 LYS B C 1
ATOM 1766 O O . LYS B 1 68 ? -10.875 23.562 8.086 1 92.69 68 LYS B O 1
ATOM 1771 N N . LYS B 1 69 ? -10.492 21.484 8.539 1 91.12 69 LYS B N 1
ATOM 1772 C CA . LYS B 1 69 ? -11.555 21.391 9.539 1 91.12 69 LYS B CA 1
ATOM 1773 C C . LYS B 1 69 ? -11.312 22.375 10.688 1 91.12 69 LYS B C 1
ATOM 1775 O O . LYS B 1 69 ? -12.266 22.906 11.258 1 91.12 69 LYS B O 1
ATOM 1780 N N . ARG B 1 70 ? -10.102 22.547 10.953 1 90.94 70 ARG B N 1
ATOM 1781 C CA . ARG B 1 70 ? -9.727 23.438 12.047 1 90.94 70 ARG B CA 1
ATOM 1782 C C . ARG B 1 70 ? -9.578 24.875 11.555 1 90.94 70 ARG B C 1
ATOM 1784 O O . ARG B 1 70 ? -9.102 25.75 12.289 1 90.94 70 ARG B O 1
ATOM 1791 N N . ASN B 1 71 ? -9.883 25.078 10.352 1 92.62 71 ASN B N 1
ATOM 1792 C CA . ASN B 1 71 ? -9.828 26.391 9.719 1 92.62 71 ASN B CA 1
ATOM 1793 C C . ASN B 1 71 ? -8.406 26.953 9.727 1 92.62 71 ASN B C 1
ATOM 1795 O O . ASN B 1 71 ? -8.203 28.125 10.078 1 92.62 71 ASN B O 1
ATOM 1799 N N . THR B 1 72 ? -7.492 26.125 9.57 1 92.38 72 THR B N 1
ATOM 1800 C CA . THR B 1 72 ? -6.09 26.5 9.438 1 92.38 72 THR B CA 1
ATOM 1801 C C . THR B 1 72 ? -5.523 26 8.102 1 92.38 72 THR B C 1
ATOM 1803 O O . THR B 1 72 ? -6.121 25.156 7.449 1 92.38 72 THR B O 1
ATOM 1806 N N . ILE B 1 73 ? -4.41 26.688 7.715 1 89.44 73 ILE B N 1
ATOM 1807 C CA . ILE B 1 73 ? -3.756 26.297 6.473 1 89.44 73 ILE B CA 1
ATOM 1808 C C . ILE B 1 73 ? -2.311 25.891 6.754 1 89.44 73 ILE B C 1
ATOM 1810 O O . ILE B 1 73 ? -1.604 26.562 7.508 1 89.44 73 ILE B O 1
ATOM 1814 N N . LEU B 1 74 ? -1.975 24.75 6.227 1 94.38 74 LEU B N 1
ATOM 1815 C CA . LEU B 1 74 ? -0.577 24.344 6.234 1 94.38 74 LEU B CA 1
ATOM 1816 C C . LEU B 1 74 ? 0.117 24.75 4.938 1 94.38 74 LEU B C 1
ATOM 1818 O O . LEU B 1 74 ? -0.507 24.766 3.875 1 94.38 74 LEU B O 1
ATOM 1822 N N . GLN B 1 75 ? 1.318 25.125 5.074 1 94.19 75 GLN B N 1
ATOM 1823 C CA . GLN B 1 75 ? 2.061 25.516 3.879 1 94.19 75 GLN B CA 1
ATOM 1824 C C . GLN B 1 75 ? 3.324 24.672 3.723 1 94.19 75 GLN B C 1
ATOM 1826 O O . GLN B 1 75 ? 3.838 24.125 4.703 1 94.19 75 GLN B O 1
ATOM 1831 N N . ASP B 1 76 ? 3.783 24.547 2.455 1 95.94 76 ASP B N 1
ATOM 1832 C CA . ASP B 1 76 ? 5.078 23.984 2.1 1 95.94 76 ASP B CA 1
ATOM 1833 C C . ASP B 1 76 ? 5.254 22.578 2.703 1 95.94 76 ASP B C 1
ATOM 1835 O O . ASP B 1 76 ? 6.277 22.297 3.328 1 95.94 76 ASP B O 1
ATOM 1839 N N . ILE B 1 77 ? 4.223 21.797 2.594 1 98.12 77 ILE B N 1
ATOM 1840 C CA . ILE B 1 77 ? 4.305 20.438 3.115 1 98.12 77 ILE B CA 1
ATOM 1841 C C . ILE B 1 77 ? 5.223 19.609 2.229 1 98.12 77 ILE B C 1
ATOM 1843 O O . ILE B 1 77 ? 5.066 19.578 1.006 1 98.12 77 ILE B O 1
ATOM 1847 N N . GLU B 1 78 ? 6.191 18.922 2.799 1 98.44 78 GLU B N 1
ATOM 1848 C CA . GLU B 1 78 ? 7.098 17.984 2.143 1 98.44 78 GLU B CA 1
ATOM 1849 C C . GLU B 1 78 ? 7.387 16.781 3.031 1 98.44 78 GLU B C 1
ATOM 1851 O O . GLU B 1 78 ? 7.633 16.938 4.23 1 98.44 78 GLU B O 1
ATOM 1856 N N . ALA B 1 79 ? 7.312 15.617 2.465 1 98.88 79 ALA B N 1
ATOM 1857 C CA . ALA B 1 79 ? 7.676 14.406 3.191 1 98.88 79 ALA B CA 1
ATOM 1858 C C . ALA B 1 79 ? 8.852 13.703 2.527 1 98.88 79 ALA B C 1
ATOM 1860 O O . ALA B 1 79 ? 8.922 13.609 1.299 1 98.88 79 ALA B O 1
ATOM 1861 N N . LYS B 1 80 ? 9.758 13.289 3.281 1 98.81 80 LYS B N 1
ATOM 1862 C CA . LYS B 1 80 ? 10.828 12.375 2.893 1 98.81 80 LYS B CA 1
ATOM 1863 C C . LYS B 1 80 ? 10.625 10.992 3.51 1 98.81 80 LYS B C 1
ATOM 1865 O O . LYS B 1 80 ? 10.438 10.867 4.723 1 98.81 80 LYS B O 1
ATOM 1870 N N . VAL B 1 81 ? 10.648 10.008 2.637 1 98.88 81 VAL B N 1
ATOM 1871 C CA . VAL B 1 81 ? 10.359 8.656 3.1 1 98.88 81 VAL B CA 1
ATOM 1872 C C . VAL B 1 81 ? 11.562 7.754 2.844 1 98.88 81 VAL B C 1
ATOM 1874 O O . VAL B 1 81 ? 12.117 7.738 1.739 1 98.88 81 VAL B O 1
ATOM 1877 N N . ASN B 1 82 ? 11.938 7.047 3.84 1 98.62 82 ASN B N 1
ATOM 1878 C CA . ASN B 1 82 ? 12.953 6.004 3.73 1 98.62 82 ASN B CA 1
ATOM 1879 C C . ASN B 1 82 ? 12.367 4.621 4.004 1 98.62 82 ASN B C 1
ATOM 1881 O O . ASN B 1 82 ? 11.828 4.375 5.086 1 98.62 82 ASN B O 1
ATOM 1885 N N . LEU B 1 83 ? 12.422 3.779 3 1 98.12 83 LEU B N 1
ATOM 1886 C CA . LEU B 1 83 ? 12.008 2.387 3.119 1 98.12 83 LEU B CA 1
ATOM 1887 C C . LEU B 1 83 ? 13.211 1.474 3.326 1 98.12 83 LEU B C 1
ATOM 1889 O O . LEU B 1 83 ? 14.164 1.514 2.549 1 98.12 83 LEU B O 1
ATOM 1893 N N . ASP B 1 84 ? 13.141 0.678 4.379 1 96.88 84 ASP B N 1
ATOM 1894 C CA . ASP B 1 84 ? 14.188 -0.294 4.676 1 96.88 84 ASP B CA 1
ATOM 1895 C C . ASP B 1 84 ? 13.664 -1.723 4.555 1 96.88 84 ASP B C 1
ATOM 1897 O O . ASP B 1 84 ? 12.703 -2.1 5.234 1 96.88 84 ASP B O 1
ATOM 1901 N N . ILE B 1 85 ? 14.281 -2.527 3.693 1 95.19 85 ILE B N 1
ATOM 1902 C CA . ILE B 1 85 ? 13.891 -3.916 3.467 1 95.19 85 ILE B CA 1
ATOM 1903 C C . ILE B 1 85 ? 15.016 -4.848 3.924 1 95.19 85 ILE B C 1
ATOM 1905 O O . ILE B 1 85 ? 16.172 -4.645 3.568 1 95.19 85 ILE B O 1
ATOM 1909 N N . ASP B 1 86 ? 14.648 -5.855 4.656 1 91.81 86 ASP B N 1
ATOM 1910 C CA . ASP B 1 86 ? 15.594 -6.887 5.062 1 91.81 86 ASP B CA 1
ATOM 1911 C C . ASP B 1 86 ? 15.672 -8.008 4.027 1 91.81 86 ASP B C 1
ATOM 1913 O O . ASP B 1 86 ? 14.648 -8.398 3.457 1 91.81 86 ASP B O 1
ATOM 1917 N N . ASN B 1 87 ? 16.875 -8.547 3.736 1 87.12 87 ASN B N 1
ATOM 1918 C CA . ASN B 1 87 ? 17.156 -9.719 2.914 1 87.12 87 ASN B CA 1
ATOM 1919 C C . ASN B 1 87 ? 16.562 -9.586 1.517 1 87.12 87 ASN B C 1
ATOM 1921 O O . ASN B 1 87 ? 15.859 -10.484 1.047 1 87.12 87 ASN B O 1
ATOM 1925 N N . PRO B 1 88 ? 16.922 -8.469 0.825 1 82.31 88 PRO B N 1
ATOM 1926 C CA . PRO B 1 88 ? 16.312 -8.203 -0.48 1 82.31 88 PRO B CA 1
ATOM 1927 C C . PRO B 1 88 ? 16.688 -9.25 -1.529 1 82.31 88 PRO B C 1
ATOM 1929 O O . PRO B 1 88 ? 15.953 -9.445 -2.502 1 82.31 88 PRO B O 1
ATOM 1932 N N . MET B 1 89 ? 17.75 -9.953 -1.346 1 76.06 89 MET B N 1
ATOM 1933 C CA . MET B 1 89 ? 18.25 -10.914 -2.322 1 76.06 89 MET B CA 1
ATOM 1934 C C . MET B 1 89 ? 17.328 -12.133 -2.404 1 76.06 89 MET B C 1
ATOM 1936 O O . MET B 1 89 ? 17.344 -12.859 -3.398 1 76.06 89 MET B O 1
ATOM 1940 N N . TYR B 1 90 ? 16.656 -12.289 -1.343 1 75.31 90 TYR B N 1
ATOM 1941 C CA . TYR B 1 90 ? 15.688 -13.375 -1.339 1 75.31 90 TYR B CA 1
ATOM 1942 C C . TYR B 1 90 ? 14.633 -13.172 -2.414 1 75.31 90 TYR B C 1
ATOM 1944 O O . TYR B 1 90 ? 14.133 -14.133 -3.002 1 75.31 90 TYR B O 1
ATOM 1952 N N . LEU B 1 91 ? 14.43 -11.914 -2.686 1 74.44 91 LEU B N 1
ATOM 1953 C CA . LEU B 1 91 ? 13.422 -11.57 -3.689 1 74.44 91 LEU B CA 1
ATOM 1954 C C . LEU B 1 91 ? 13.945 -11.852 -5.094 1 74.44 91 LEU B C 1
ATOM 1956 O O . LEU B 1 91 ? 13.156 -12.094 -6.012 1 74.44 91 LEU B O 1
ATOM 1960 N N . LEU B 1 92 ? 15.211 -11.742 -5.215 1 69.5 92 LEU B N 1
ATOM 1961 C CA . LEU B 1 92 ? 15.844 -11.906 -6.52 1 69.5 92 LEU B CA 1
ATOM 1962 C C . LEU B 1 92 ? 16.234 -13.359 -6.75 1 69.5 92 LEU B C 1
ATOM 1964 O O . LEU B 1 92 ? 16.859 -13.688 -7.766 1 69.5 92 LEU B O 1
ATOM 1968 N N . ASN B 1 93 ? 15.695 -14.18 -6.004 1 62.03 93 ASN B N 1
ATOM 1969 C CA . ASN B 1 93 ? 15.938 -15.617 -6.113 1 62.03 93 ASN B CA 1
ATOM 1970 C C . ASN B 1 93 ? 17.422 -15.938 -6.133 1 62.03 93 ASN B C 1
ATOM 1972 O O . ASN B 1 93 ? 17.859 -16.844 -6.844 1 62.03 93 ASN B O 1
ATOM 1976 N N . VAL B 1 94 ? 18.156 -15.109 -5.621 1 55.91 94 VAL B N 1
ATOM 1977 C CA . VAL B 1 94 ? 19.562 -15.5 -5.582 1 55.91 94 VAL B CA 1
ATOM 1978 C C . VAL B 1 94 ? 19.734 -16.688 -4.641 1 55.91 94 VAL B C 1
ATOM 1980 O O . VAL B 1 94 ? 19.172 -16.719 -3.545 1 55.91 94 VAL B O 1
ATOM 1983 N N . ILE B 1 95 ? 20.25 -17.688 -5.164 1 56.62 95 ILE B N 1
ATOM 1984 C CA . ILE B 1 95 ? 20.516 -18.969 -4.52 1 56.62 95 ILE B CA 1
ATOM 1985 C C . ILE B 1 95 ? 21.219 -18.734 -3.18 1 56.62 95 ILE B C 1
ATOM 1987 O O . ILE B 1 95 ? 22.125 -17.906 -3.08 1 56.62 95 ILE B O 1
ATOM 1991 N N . GLY B 1 96 ? 20.609 -19.406 -2.057 1 56.16 96 GLY B N 1
ATOM 1992 C CA . GLY B 1 96 ? 21.297 -19.5 -0.779 1 56.16 96 GLY B CA 1
ATOM 1993 C C . GLY B 1 96 ? 20.672 -18.641 0.299 1 56.16 96 GLY B C 1
ATOM 1994 O O . GLY B 1 96 ? 21.094 -18.656 1.454 1 56.16 96 GLY B O 1
ATOM 1995 N N . PHE B 1 97 ? 19.828 -17.828 -0.133 1 57.12 97 PHE B N 1
ATOM 1996 C CA . PHE B 1 97 ? 19.297 -17 0.939 1 57.12 97 PHE B CA 1
ATOM 1997 C C . PHE B 1 97 ? 18 -17.578 1.484 1 57.12 97 PHE B C 1
ATOM 1999 O O . PHE B 1 97 ? 17.125 -17.984 0.716 1 57.12 97 PHE B O 1
ATOM 2006 N N . GLU B 1 98 ? 18.062 -17.906 2.742 1 63.53 98 GLU B N 1
ATOM 2007 C CA . GLU B 1 98 ? 16.984 -18.672 3.359 1 63.53 98 GLU B CA 1
ATOM 2008 C C . GLU B 1 98 ? 16.016 -17.766 4.102 1 63.53 98 GLU B C 1
ATOM 2010 O O . GLU B 1 98 ? 14.906 -18.172 4.43 1 63.53 98 GLU B O 1
ATOM 2015 N N . ASP B 1 99 ? 16.391 -16.547 4.23 1 74.81 99 ASP B N 1
ATOM 2016 C CA . ASP B 1 99 ? 15.5 -15.797 5.109 1 74.81 99 ASP B CA 1
ATOM 2017 C C . ASP B 1 99 ? 14.484 -14.992 4.305 1 74.81 99 ASP B C 1
ATOM 2019 O O . ASP B 1 99 ? 14.82 -14.414 3.271 1 74.81 99 ASP B O 1
ATOM 2023 N N . LYS B 1 100 ? 13.297 -14.984 4.832 1 85.94 100 LYS B N 1
ATOM 2024 C CA . LYS B 1 100 ? 12.203 -14.219 4.242 1 85.94 100 LYS B CA 1
ATOM 2025 C C . LYS B 1 100 ? 12.539 -12.734 4.188 1 85.94 100 LYS B C 1
ATOM 2027 O O . LYS B 1 100 ? 13.125 -12.188 5.125 1 85.94 100 LYS B O 1
ATOM 2032 N N . SER B 1 101 ? 12.273 -12.156 3.053 1 89.88 101 SER B N 1
ATOM 2033 C CA . SER B 1 101 ? 12.375 -10.703 2.957 1 89.88 101 SER B CA 1
ATOM 2034 C C . SER B 1 101 ? 11.188 -10.023 3.633 1 89.88 101 SER B C 1
ATOM 2036 O O . SER B 1 101 ? 10.039 -10.445 3.467 1 89.88 101 SER B O 1
ATOM 2038 N N . ILE B 1 102 ? 11.461 -9.039 4.492 1 93.19 102 ILE B N 1
ATOM 2039 C CA . ILE B 1 102 ? 10.422 -8.273 5.176 1 93.19 102 ILE B CA 1
ATOM 2040 C C . ILE B 1 102 ? 10.766 -6.785 5.145 1 93.19 102 ILE B C 1
ATOM 2042 O O . ILE B 1 102 ? 11.945 -6.418 5.055 1 93.19 102 ILE B O 1
ATOM 2046 N N . ILE B 1 103 ? 9.734 -5.973 5.141 1 96.5 103 ILE B N 1
ATOM 2047 C CA . ILE B 1 103 ? 9.945 -4.547 5.379 1 96.5 103 ILE B CA 1
ATOM 2048 C C . ILE B 1 103 ? 10.336 -4.316 6.836 1 96.5 103 ILE B C 1
ATOM 2050 O O . ILE B 1 103 ? 9.555 -4.602 7.746 1 96.5 103 ILE B O 1
ATOM 2054 N N . ASN B 1 104 ? 11.492 -3.869 7.035 1 95.94 104 ASN B N 1
ATOM 2055 C CA . ASN B 1 104 ? 11.969 -3.6 8.391 1 95.94 104 ASN B CA 1
ATOM 2056 C C . ASN B 1 104 ? 11.289 -2.367 8.984 1 95.94 104 ASN B C 1
ATOM 2058 O O . ASN B 1 104 ? 10.719 -2.434 10.07 1 95.94 104 ASN B O 1
ATOM 2062 N N . LYS B 1 105 ? 11.383 -1.346 8.25 1 97.44 105 LYS B N 1
ATOM 2063 C CA . LYS B 1 105 ? 10.758 -0.109 8.711 1 97.44 105 LYS B CA 1
ATOM 2064 C C . LYS B 1 105 ? 10.516 0.849 7.547 1 97.44 105 LYS B C 1
ATOM 2066 O O . LYS B 1 105 ? 11.188 0.766 6.516 1 97.44 105 LYS B O 1
ATOM 2071 N N . ILE B 1 106 ? 9.594 1.726 7.719 1 98.69 106 ILE B N 1
ATOM 2072 C CA . ILE B 1 106 ? 9.32 2.896 6.891 1 98.69 106 ILE B CA 1
ATOM 2073 C C . ILE B 1 106 ? 9.398 4.16 7.742 1 98.69 106 ILE B C 1
ATOM 2075 O O . ILE B 1 106 ? 8.562 4.375 8.625 1 98.69 106 ILE B O 1
ATOM 2079 N N . ASP B 1 107 ? 10.398 4.953 7.52 1 98.81 107 ASP B N 1
ATOM 2080 C CA . ASP B 1 107 ? 10.555 6.219 8.227 1 98.81 107 ASP B CA 1
ATOM 2081 C C . ASP B 1 107 ? 10.07 7.391 7.379 1 98.81 107 ASP B C 1
ATOM 2083 O O . ASP B 1 107 ? 10.523 7.57 6.246 1 98.81 107 ASP B O 1
ATOM 2087 N N . ILE B 1 108 ? 9.227 8.195 7.922 1 98.94 108 ILE B N 1
ATOM 2088 C CA . ILE B 1 108 ? 8.656 9.328 7.211 1 98.94 108 ILE B CA 1
ATOM 2089 C C . ILE B 1 108 ? 8.922 10.617 7.992 1 98.94 108 ILE B C 1
ATOM 2091 O O . ILE B 1 108 ? 8.422 10.789 9.102 1 98.94 108 ILE B O 1
ATOM 2095 N N . ASP B 1 109 ? 9.695 11.461 7.461 1 98.88 109 ASP B N 1
ATOM 2096 C CA . ASP B 1 109 ? 9.867 12.82 7.961 1 98.88 109 ASP B CA 1
ATOM 2097 C C . ASP B 1 109 ? 8.977 13.805 7.199 1 98.88 109 ASP B C 1
ATOM 2099 O O . ASP B 1 109 ? 9.125 13.969 5.984 1 98.88 109 ASP B O 1
ATOM 2103 N N . ILE B 1 110 ? 8.117 14.453 7.871 1 98.81 110 ILE B N 1
ATOM 2104 C CA . ILE B 1 110 ? 7.215 15.406 7.238 1 98.81 110 ILE B CA 1
ATOM 2105 C C . ILE B 1 110 ? 7.551 16.828 7.703 1 98.81 110 ILE B C 1
ATOM 2107 O O . ILE B 1 110 ? 7.516 17.109 8.898 1 98.81 110 ILE B O 1
ATOM 2111 N N . TYR B 1 111 ? 7.797 17.641 6.742 1 98.38 111 TYR B N 1
ATOM 2112 C CA . TYR B 1 111 ? 8.078 19.062 6.953 1 98.38 111 TYR B CA 1
ATOM 2113 C C . TYR B 1 111 ? 6.895 19.922 6.535 1 98.38 111 TYR B C 1
ATOM 2115 O O . TYR B 1 111 ? 6.277 19.672 5.496 1 98.38 111 TYR B O 1
ATOM 2123 N N . PHE B 1 112 ? 6.605 20.922 7.328 1 97.81 112 PHE B N 1
ATOM 2124 C CA . PHE B 1 112 ? 5.52 21.828 6.969 1 97.81 112 PHE B CA 1
ATOM 2125 C C . PHE B 1 112 ? 5.609 23.125 7.77 1 97.81 112 PHE B C 1
ATOM 2127 O O . PHE B 1 112 ? 6.281 23.172 8.805 1 97.81 112 PHE B O 1
ATOM 2134 N N . PHE B 1 113 ? 4.984 24.156 7.25 1 96.06 113 PHE B N 1
ATOM 2135 C CA . PHE B 1 113 ? 4.816 25.422 7.965 1 96.06 113 PHE B CA 1
ATOM 2136 C C . PHE B 1 113 ? 3.41 25.531 8.539 1 96.06 113 PHE B C 1
ATOM 2138 O O . PHE B 1 113 ? 2.428 25.25 7.852 1 96.06 113 PHE B O 1
ATOM 2145 N N . SER B 1 114 ? 3.379 25.797 9.742 1 92 114 SER B N 1
ATOM 2146 C CA . SER B 1 114 ? 2.104 25.984 10.422 1 92 114 SER B CA 1
ATOM 2147 C C . SER B 1 114 ? 2.201 27.062 11.492 1 92 114 SER B C 1
ATOM 2149 O O . SER B 1 114 ? 3.297 27.375 11.961 1 92 114 SER B O 1
ATOM 2151 N N . PHE B 1 115 ? 1.041 27.625 11.898 1 88.62 115 PHE B N 1
ATOM 2152 C CA . PHE B 1 115 ? 0.983 28.641 12.953 1 88.62 115 PHE B CA 1
ATOM 2153 C C . PHE B 1 115 ? 0.708 27.984 14.305 1 88.62 115 PHE B C 1
ATOM 2155 O O . PHE B 1 115 ? 0.695 28.672 15.328 1 88.62 115 PHE B O 1
ATOM 2162 N N . TYR B 1 116 ? 0.523 26.703 14.219 1 88.88 116 TYR B N 1
ATOM 2163 C CA . TYR B 1 116 ? 0.341 25.984 15.484 1 88.88 116 TYR B CA 1
ATOM 2164 C C . TYR B 1 116 ? 1.621 26 16.312 1 88.88 116 TYR B C 1
ATOM 2166 O O . TYR B 1 116 ? 2.723 25.953 15.758 1 88.88 116 TYR B O 1
ATOM 2174 N N . GLU B 1 117 ? 1.38 26.125 17.641 1 87 117 GLU B N 1
ATOM 2175 C CA . GLU B 1 117 ? 2.51 26.016 18.562 1 87 117 GLU B CA 1
ATOM 2176 C C . GLU B 1 117 ? 2.133 25.234 19.812 1 87 117 GLU B C 1
ATOM 2178 O O . GLU B 1 117 ? 0.95 25.078 20.125 1 87 117 GLU B O 1
ATOM 2183 N N . GLY B 1 118 ? 3.188 24.672 20.438 1 91.56 118 GLY B N 1
ATOM 2184 C CA . GLY B 1 118 ? 3.025 24.031 21.734 1 91.56 118 GLY B CA 1
ATOM 2185 C C . GLY B 1 118 ? 1.993 22.922 21.719 1 91.56 118 GLY B C 1
ATOM 2186 O O . GLY B 1 118 ? 2.047 22.031 20.875 1 91.56 118 GLY B O 1
ATOM 2187 N N . GLU B 1 119 ? 1.03 23 22.578 1 94.94 119 GLU B N 1
ATOM 2188 C CA . GLU B 1 119 ? 0.026 21.953 22.812 1 94.94 119 GLU B CA 1
ATOM 2189 C C . GLU B 1 119 ? -0.924 21.844 21.625 1 94.94 119 GLU B C 1
ATOM 2191 O O . GLU B 1 119 ? -1.363 20.75 21.266 1 94.94 119 GLU B O 1
ATOM 2196 N N . GLU B 1 120 ? -1.21 22.953 21.047 1 94.75 120 GLU B N 1
ATOM 2197 C CA . GLU B 1 120 ? -2.111 22.953 19.891 1 94.75 120 GLU B CA 1
ATOM 2198 C C . GLU B 1 120 ? -1.522 22.156 18.734 1 94.75 120 GLU B C 1
ATOM 2200 O O . GLU B 1 120 ? -2.238 21.422 18.062 1 94.75 120 GLU B O 1
ATOM 2205 N N . LEU B 1 121 ? -0.203 22.359 18.516 1 95.38 121 LEU B N 1
ATOM 2206 C CA . LEU B 1 121 ? 0.476 21.609 17.469 1 95.38 121 LEU B CA 1
ATOM 2207 C C . LEU B 1 121 ? 0.427 20.109 17.766 1 95.38 121 LEU B C 1
ATOM 2209 O O . LEU B 1 121 ? 0.113 19.312 16.875 1 95.38 121 LEU B O 1
ATOM 2213 N N . GLN B 1 122 ? 0.683 19.781 18.984 1 96.56 122 GLN B N 1
ATOM 2214 C CA . GLN B 1 122 ? 0.686 18.375 19.375 1 96.56 122 GLN B CA 1
ATOM 2215 C C . GLN B 1 122 ? -0.701 17.766 19.203 1 96.56 122 GLN B C 1
ATOM 2217 O O . GLN B 1 122 ? -0.832 16.625 18.75 1 96.56 122 GLN B O 1
ATOM 2222 N N .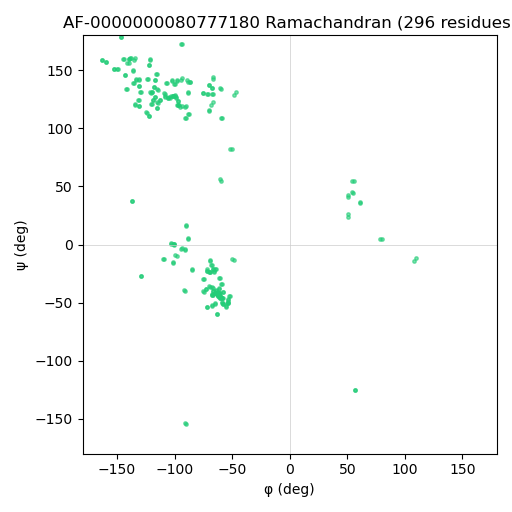 GLU B 1 123 ? -1.717 18.5 19.594 1 96.31 123 GLU B N 1
ATOM 2223 C CA . GLU B 1 123 ? -3.088 18.016 19.438 1 96.31 123 GLU B CA 1
ATOM 2224 C C . GLU B 1 123 ? -3.436 17.797 17.969 1 96.31 123 GLU B C 1
ATOM 2226 O O . GLU B 1 123 ? -4.082 16.812 17.625 1 96.31 123 GLU B O 1
ATOM 2231 N N . PHE B 1 124 ? -3.018 18.734 17.156 1 96.31 124 PHE B N 1
ATOM 2232 C CA . PHE B 1 124 ? -3.229 18.625 15.727 1 96.31 124 PHE B CA 1
ATOM 2233 C C . PHE B 1 124 ? -2.574 17.375 15.172 1 96.31 124 PHE B C 1
ATOM 2235 O O . PHE B 1 124 ? -3.219 16.578 14.477 1 96.31 124 PHE B O 1
ATOM 2242 N N . LEU B 1 125 ? -1.348 17.203 15.516 1 97.44 125 LEU B N 1
ATOM 2243 C CA . LEU B 1 125 ? -0.581 16.078 14.984 1 97.44 125 LEU B CA 1
ATOM 2244 C C . LEU B 1 125 ? -1.129 14.75 15.5 1 97.44 125 LEU B C 1
ATOM 2246 O O . LEU B 1 125 ? -1.181 13.766 14.758 1 97.44 125 LEU B O 1
ATOM 2250 N N . ASP B 1 126 ? -1.548 14.719 16.734 1 96 126 ASP B N 1
ATOM 2251 C CA . ASP B 1 126 ? -2.178 13.523 17.281 1 96 126 ASP B CA 1
ATOM 2252 C C . ASP B 1 126 ? -3.463 13.18 16.531 1 96 126 ASP B C 1
ATOM 2254 O O . ASP B 1 126 ? -3.734 12.008 16.266 1 96 126 ASP B O 1
ATOM 2258 N N . GLU B 1 127 ? -4.238 14.18 16.281 1 93.75 127 GLU B N 1
ATOM 2259 C CA . GLU B 1 127 ? -5.473 13.961 15.531 1 93.75 127 GLU B CA 1
ATOM 2260 C C . GLU B 1 127 ? -5.184 13.422 14.133 1 93.75 127 GLU B C 1
ATOM 2262 O O . GLU B 1 127 ? -5.875 12.523 13.648 1 93.75 127 GLU B O 1
ATOM 2267 N N . VAL B 1 128 ? -4.184 13.984 13.445 1 95.75 128 VAL B N 1
ATOM 2268 C CA . VAL B 1 128 ? -3.781 13.523 12.117 1 95.75 128 VAL B CA 1
ATOM 2269 C C . VAL B 1 128 ? -3.459 12.031 12.164 1 95.75 128 VAL B C 1
ATOM 2271 O O . VAL B 1 128 ? -4.012 11.25 11.391 1 95.75 128 VAL B O 1
ATOM 2274 N N . LEU B 1 129 ? -2.576 11.656 13.086 1 96.25 129 LEU B N 1
ATOM 2275 C CA . LEU B 1 129 ? -2.162 10.266 13.188 1 96.25 129 LEU B CA 1
ATOM 2276 C C . LEU B 1 129 ? -3.352 9.367 13.516 1 96.25 129 LEU B C 1
ATOM 2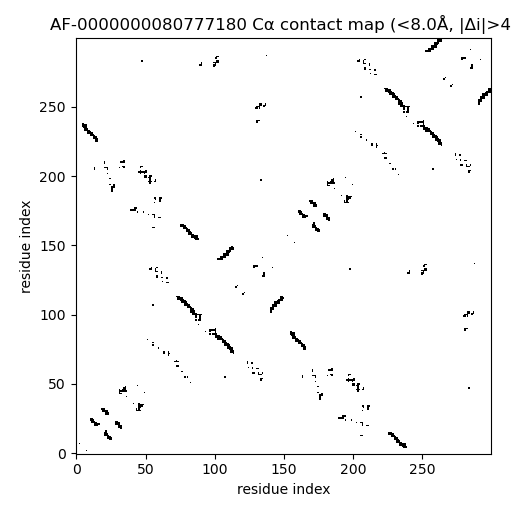278 O O . LEU B 1 129 ? -3.49 8.281 12.945 1 96.25 129 LEU B O 1
ATOM 2282 N N . ASN B 1 130 ? -4.242 9.844 14.352 1 93.38 130 ASN B N 1
ATOM 2283 C CA . ASN B 1 130 ? -5.398 9.062 14.766 1 93.38 130 ASN B CA 1
ATOM 2284 C C . ASN B 1 130 ? -6.383 8.859 13.617 1 93.38 130 ASN B C 1
ATOM 2286 O O . ASN B 1 130 ? -7.105 7.863 13.586 1 93.38 130 ASN B O 1
ATOM 2290 N N . ARG B 1 131 ? -6.336 9.727 12.68 1 93.25 131 ARG B N 1
ATOM 2291 C CA . ARG B 1 131 ? -7.32 9.695 11.609 1 93.25 131 ARG B CA 1
ATOM 2292 C C . ARG B 1 131 ? -6.727 9.094 10.336 1 93.25 131 ARG B C 1
ATOM 2294 O O . ARG B 1 131 ? -7.387 9.047 9.297 1 93.25 131 ARG B O 1
ATOM 2301 N N . THR B 1 132 ? -5.582 8.703 10.336 1 95.31 132 THR B N 1
ATOM 2302 C CA . THR B 1 132 ? -4.934 8.125 9.164 1 95.31 132 THR B CA 1
ATOM 2303 C C . THR B 1 132 ? -5.117 6.609 9.141 1 95.31 132 THR B C 1
ATOM 2305 O O . THR B 1 132 ? -4.449 5.887 9.883 1 95.31 132 THR B O 1
ATOM 2308 N N . LEU B 1 133 ? -5.906 6.16 8.266 1 95.56 133 LEU B N 1
ATOM 2309 C CA . LEU B 1 133 ? -6.418 4.793 8.195 1 95.56 133 LEU B CA 1
ATOM 2310 C C . LEU B 1 133 ? -5.281 3.799 7.98 1 95.56 133 LEU B C 1
ATOM 2312 O O . LEU B 1 133 ? -5.086 2.887 8.789 1 95.56 133 LEU B O 1
ATOM 2316 N N . ILE B 1 134 ? -4.52 3.934 6.867 1 97.75 134 ILE B N 1
ATOM 2317 C CA . ILE B 1 134 ? -3.467 2.984 6.527 1 97.75 134 ILE B CA 1
ATOM 2318 C C . ILE B 1 134 ? -2.408 2.967 7.625 1 97.75 134 ILE B C 1
ATOM 2320 O O . ILE B 1 134 ? -2.01 1.898 8.094 1 97.75 134 ILE B O 1
ATOM 2324 N N . TYR B 1 135 ? -2.014 4.133 8.078 1 97.19 135 TYR B N 1
ATOM 2325 C CA . TYR B 1 135 ? -1.045 4.246 9.164 1 97.19 135 TYR B CA 1
ATOM 2326 C C . TYR B 1 135 ? -1.487 3.439 10.383 1 97.19 135 TYR B C 1
ATOM 2328 O O . TYR B 1 135 ? -0.722 2.627 10.906 1 97.19 135 TYR B O 1
ATOM 2336 N N . ASN B 1 136 ? -2.719 3.627 10.797 1 95.25 136 ASN B N 1
ATOM 2337 C CA . ASN B 1 136 ? -3.221 2.969 12 1 95.25 136 ASN B CA 1
ATOM 2338 C C . ASN B 1 136 ? -3.318 1.457 11.812 1 95.25 136 ASN B C 1
ATOM 2340 O O . ASN B 1 136 ? -3.344 0.707 12.789 1 95.25 136 ASN B O 1
ATOM 2344 N N . SER B 1 137 ? -3.381 1.009 10.602 1 96.88 137 SER B N 1
ATOM 2345 C CA . SER B 1 137 ? -3.521 -0.413 10.305 1 96.88 137 SER B CA 1
ATOM 2346 C C . SER B 1 137 ? -2.166 -1.111 10.289 1 96.88 137 SER B C 1
ATOM 2348 O O . SER B 1 137 ? -2.09 -2.332 10.453 1 96.88 137 SER B O 1
ATOM 2350 N N . ILE B 1 138 ? -1.095 -0.308 10.094 1 97.44 138 ILE B N 1
ATOM 2351 C CA . ILE B 1 138 ? 0.224 -0.923 9.992 1 97.44 138 ILE B CA 1
ATOM 2352 C C . ILE B 1 138 ? 1.236 -0.101 10.789 1 97.44 138 ILE B C 1
ATOM 2354 O O . ILE B 1 138 ? 2.385 0.059 10.367 1 97.44 138 ILE B O 1
ATOM 2358 N N . LYS B 1 139 ? 0.877 0.403 11.859 1 94.94 139 LYS B N 1
ATOM 2359 C CA . LYS B 1 139 ? 1.646 1.388 12.617 1 94.94 139 LYS B CA 1
ATOM 2360 C C . LYS B 1 139 ? 2.947 0.786 13.141 1 94.94 139 LYS B C 1
ATOM 2362 O O . LYS B 1 139 ? 3.916 1.508 13.391 1 94.94 139 LYS B O 1
ATOM 2367 N N . ASN B 1 140 ? 3.033 -0.486 13.297 1 94.56 140 ASN B N 1
ATOM 2368 C CA . ASN B 1 140 ? 4.254 -1.136 13.766 1 94.56 140 ASN B CA 1
ATOM 2369 C C . ASN B 1 140 ? 5.375 -1.033 12.734 1 94.56 140 ASN B C 1
ATOM 2371 O O . ASN B 1 140 ? 6.547 -1.221 13.07 1 94.56 140 ASN B O 1
ATOM 2375 N N . LEU B 1 141 ? 5.039 -0.731 11.477 1 96.81 141 LEU B N 1
ATOM 2376 C CA . LEU B 1 141 ? 6.004 -0.682 10.391 1 96.81 141 LEU B CA 1
ATOM 2377 C C . LEU B 1 141 ? 6.391 0.759 10.07 1 96.81 141 LEU B C 1
ATOM 2379 O O . LEU B 1 141 ? 7.379 1.002 9.375 1 96.81 141 LEU B O 1
ATOM 2383 N N . VAL B 1 142 ? 5.613 1.711 10.547 1 98.12 142 VAL B N 1
ATOM 2384 C CA . VAL B 1 142 ? 5.727 3.076 10.047 1 98.12 142 VAL B CA 1
ATOM 2385 C C . VAL B 1 142 ? 6.09 4.02 11.188 1 98.12 142 VAL B C 1
ATOM 2387 O O . VAL B 1 142 ? 5.387 4.082 12.203 1 98.12 142 VAL B O 1
ATOM 2390 N N . ASN B 1 143 ? 7.152 4.688 11.086 1 98.31 143 ASN B N 1
ATOM 2391 C CA . ASN B 1 143 ? 7.547 5.762 11.984 1 98.31 143 ASN B CA 1
ATOM 2392 C C . ASN B 1 143 ? 7.375 7.133 11.336 1 98.31 143 ASN B C 1
ATOM 2394 O O . ASN B 1 143 ? 7.902 7.375 10.242 1 98.31 143 ASN B O 1
ATOM 2398 N N . VAL B 1 144 ? 6.68 7.98 11.977 1 98.69 144 VAL B N 1
ATOM 2399 C CA . VAL B 1 144 ? 6.422 9.305 11.43 1 98.69 144 VAL B CA 1
ATOM 2400 C C . VAL B 1 144 ? 7.043 10.367 12.336 1 98.69 144 VAL B C 1
ATOM 2402 O O . VAL B 1 144 ? 6.816 10.367 13.547 1 98.69 144 VAL B O 1
ATOM 2405 N N . ASN B 1 145 ? 7.793 11.18 11.781 1 98.12 145 ASN B N 1
ATOM 2406 C CA . ASN B 1 145 ? 8.375 12.336 12.453 1 98.12 145 ASN B CA 1
ATOM 2407 C C . ASN B 1 145 ? 7.922 13.648 11.812 1 98.12 145 ASN B C 1
ATOM 2409 O O . ASN B 1 145 ? 8.133 13.859 10.617 1 98.12 145 ASN B O 1
ATOM 2413 N N . PHE B 1 146 ? 7.375 14.484 12.602 1 97.81 146 PHE B N 1
ATOM 2414 C CA . PHE B 1 146 ? 6.922 15.781 12.117 1 97.81 146 PHE B CA 1
ATOM 2415 C C . PHE B 1 146 ? 7.93 16.875 12.453 1 97.81 146 PHE B C 1
ATOM 2417 O O . PHE B 1 146 ? 8.492 16.891 13.555 1 97.81 146 PHE B O 1
ATOM 2424 N N . LYS B 1 147 ? 8.125 17.719 11.484 1 94.75 147 LYS B N 1
ATOM 2425 C CA . LYS B 1 147 ? 9.055 18.828 11.648 1 94.75 147 LYS B CA 1
ATOM 2426 C C . LYS B 1 147 ? 8.453 20.125 11.148 1 94.75 147 LYS B C 1
ATOM 2428 O O . LYS B 1 147 ? 8.078 20.234 9.977 1 94.75 147 LYS B O 1
ATOM 2433 N N . THR B 1 148 ? 8.336 21.109 12.031 1 91.81 148 THR B N 1
ATOM 2434 C CA . THR B 1 148 ? 7.844 22.422 11.617 1 91.81 148 THR B CA 1
ATOM 2435 C C . THR B 1 148 ? 8.992 23.312 11.133 1 91.81 148 THR B C 1
ATOM 2437 O O . THR B 1 148 ? 10.062 23.312 11.742 1 91.81 148 THR B O 1
ATOM 2440 N N . VAL B 1 149 ? 8.766 23.891 9.938 1 84.38 149 VAL B N 1
ATOM 2441 C CA . VAL B 1 149 ? 9.805 24.781 9.422 1 84.38 149 VAL B CA 1
ATOM 2442 C C . VAL B 1 149 ? 9.398 26.234 9.648 1 84.38 149 VAL B C 1
ATOM 2444 O O . VAL B 1 149 ? 8.219 26.578 9.555 1 84.38 149 VAL B O 1
ATOM 2447 N N . LEU B 1 150 ? 10.336 27.125 10.312 1 66.69 150 LEU B N 1
ATOM 2448 C CA . LEU B 1 150 ? 10.164 28.547 10.594 1 66.69 150 LEU B CA 1
ATOM 2449 C C . LEU B 1 150 ? 10.5 29.391 9.367 1 66.69 150 LEU B C 1
ATOM 2451 O O . LEU B 1 150 ? 11.352 29.016 8.562 1 66.69 150 LEU B O 1
#

Organism: Finegoldia magna (strain ATCC 29328 / DSM 20472 / WAL 2508) (NCBI:txid334413)

InterPro domains:
  IPR015946 K homology domain-like, alpha/beta [G3DSA:3.30.300.20] (45-150)
  IPR036102 OsmC/Ohr superfamily [SSF82784] (26-146)

Foldseek 3Di:
DPPPVVDDDFDKDWDDDPQWIWIDGPPGTDTANAQDDPDPPDDDAHVVNVVLCLQVVLLVVLLQVLCVVVVWDKADKDKDKDWDKPPCVVVVVPPPDDDDIDTQAMEMEIEIAGPDDDPRVVVSSVVSCVPRDVCVVPVVRYHYHYDYDD/DPPPVVDDDFDKDWDDDPQWIWIDGPPGTDTANAQDDPDPPDDDAHVVNVVLCLQVVLLVVLLQVLCVVVVWDKADKDKDKDWDKPPCVVVVVDPDDDDDIDTQAIEMEIEIATPDDDPRVVVSSVVSCVPRDVCVVPVVRYHYHYDYDD

Sequence (300 aa):
MNDDINSFQKNFRAIVSDDLVKVYNEKSCIPVDSSISFDSEKEEFTSIDFFVSSIVSELILTMMRVAKKRNTILQDIEAKVNLDIDNPMYLLNVIGFEDKSIINKIDIDIYFFSFYEGEELQEFLDEVLNRTLIYNSIKNLVNVNFKTVLMNDDINSFQKNFRAIVSDDLVKVYNEKSCIPVDSSISFDSEKEEFTSIDFFVSSIVSELILTMMRVAKKRNTILQDIEAKVNLDIDNPMYLLNVIGFEDKSIINKIDIDIYFFSFYEGEELQEFLDEVLNRTLIYNSIKNLVNVNFKTVL

Nearest PDB structures (foldseek):
  1lql-assembly4_G  TM=7.539E-01  e=1.099E-08  Mycoplasmoides pneumoniae
  2onf-assembly1_B  TM=7.335E-01  e=1.135E-07  Thermoplasma acidophilum
  4mh4-assembly1_B  TM=6.366E-01  e=5.004E-06  Burkholderia cenocepacia J2315
  1nye-assembly3_F  TM=6.574E-01  e=1.463E-05  Escherichia coli
  2opl-assembly1_A  TM=6.933E-01  e=3.432E-04  Geobacter sulfurreducens

Radius of gyration: 19.61 Å; Cα contacts (8 Å, |Δi|>4): 602; chains: 2; bounding box: 53×61×44 Å

Secondary structure (DSSP, 8-state):
----TTEEEEEEEEEEETTEEEEE-SS-EEEE--S----TT--SPPHHHHHHHHHHHHHHHHHHHHHHHTT---EEEEEEEEEEEE-GGGTTT-TT--SPPEEEEEEEEEEEE-S--HHHHHHHHHHHHHT-HHHHHSTTTEEEEEEE--/----TTEEEEEEEEEEETTEEEEE-SS-EEEE--S----TT--SPPHHHHHHHHHHHHHHHHHHHHHHHTT---EEEEEEEEEEEE-GGGTTT-TT--SPPEEEEEEEEEEEE-S--HHHHHHHHHHHHHT-HHHHHSTTTEEEEEEE--

pLDDT: mean 91.57, std 12.3, range [30.62, 98.94]

Solvent-accessible surface area (backbone atoms only — not comparable to full-atom values): 15901 Å² total; per-residue (Å²): 128,87,76,41,78,54,46,43,76,50,63,36,39,35,35,67,54,94,84,23,33,39,33,27,54,80,56,35,69,47,76,35,74,40,45,70,78,91,55,63,79,51,58,75,59,25,17,53,51,30,36,52,43,15,49,56,45,24,48,52,50,36,43,53,50,54,31,49,75,68,73,45,73,77,40,79,47,36,34,44,35,42,38,35,31,32,27,49,45,37,71,68,64,44,84,88,55,81,55,64,30,32,61,64,38,33,42,34,42,36,35,27,31,61,86,64,54,73,67,58,34,52,52,51,52,51,50,33,56,52,57,20,37,66,50,62,57,46,46,92,40,48,45,79,42,81,42,78,54,134,128,87,77,43,78,53,46,43,75,49,63,35,39,35,36,68,55,95,83,25,33,38,34,27,54,80,56,36,69,48,76,34,73,40,43,71,77,92,55,65,78,52,57,75,61,24,18,54,50,29,36,53,44,15,49,56,44,25,49,54,48,35,43,52,49,54,30,48,76,67,73,45,72,74,40,80,46,36,33,43,34,42,38,35,30,33,27,50,46,39,70,68,64,45,85,86,56,82,53,65,29,30,60,64,36,32,43,34,43,36,35,27,31,62,89,62,52,74,66,58,35,51,51,50,52,51,50,32,56,54,56,22,37,65,51,61,56,46,45,90,39,50,45,78,43,81,42,79,55,132